Protein AF-A0A6H2HE30-F1 (afdb_monomer_lite)

pLDDT: mean 79.75, std 20.15, range [34.12, 98.31]

Structure (mmCIF, N/CA/C/O backbone):
data_AF-A0A6H2HE30-F1
#
_entry.id   AF-A0A6H2HE30-F1
#
loop_
_atom_site.group_PDB
_atom_site.id
_atom_site.type_symbol
_atom_site.label_atom_id
_atom_site.label_alt_id
_atom_site.label_comp_id
_atom_site.label_asym_id
_atom_site.label_entity_id
_atom_site.label_seq_id
_atom_site.pdbx_PDB_ins_code
_atom_site.Cartn_x
_atom_site.Cartn_y
_atom_site.Cartn_z
_atom_site.occupancy
_atom_site.B_iso_or_equiv
_atom_site.auth_seq_id
_atom_site.auth_comp_id
_atom_site.auth_asym_id
_atom_site.auth_atom_id
_atom_site.pdbx_PDB_model_num
ATOM 1 N N . MET A 1 1 ? -32.042 30.461 7.402 1.00 34.12 1 MET A N 1
ATOM 2 C CA . MET A 1 1 ? -30.583 30.229 7.507 1.00 34.12 1 MET A CA 1
ATOM 3 C C . MET A 1 1 ? -30.332 28.723 7.490 1.00 34.12 1 MET A C 1
ATOM 5 O O . MET A 1 1 ? -30.001 28.138 8.511 1.00 34.12 1 MET A O 1
ATOM 9 N N . SER A 1 2 ? -30.621 28.076 6.356 1.00 38.16 2 SER A N 1
ATOM 10 C CA . SER A 1 2 ? -30.669 26.616 6.234 1.00 38.16 2 SER A CA 1
ATOM 11 C C . SER A 1 2 ? -29.294 26.035 5.937 1.00 38.16 2 SER A C 1
ATOM 13 O O . SER A 1 2 ? -28.655 26.466 4.984 1.00 38.16 2 SER A O 1
ATOM 15 N N . ALA A 1 3 ? -28.919 25.042 6.743 1.00 37.31 3 ALA A N 1
ATOM 16 C CA . ALA A 1 3 ? -28.021 23.940 6.423 1.00 37.31 3 ALA A CA 1
ATOM 17 C C . ALA A 1 3 ? -26.799 24.305 5.564 1.00 37.31 3 ALA A C 1
ATOM 19 O O . ALA A 1 3 ? -26.837 24.277 4.336 1.00 37.31 3 ALA A O 1
ATOM 20 N N . LEU A 1 4 ? -25.672 24.531 6.244 1.00 38.91 4 LEU A N 1
ATOM 21 C CA . LEU A 1 4 ? -24.382 24.072 5.739 1.00 38.91 4 LEU A CA 1
ATOM 22 C C . LEU A 1 4 ? -24.558 22.599 5.357 1.00 38.91 4 LEU A C 1
ATOM 24 O O . LEU A 1 4 ? -24.624 21.731 6.222 1.00 38.91 4 LEU A O 1
ATOM 28 N N . GLN A 1 5 ? -24.767 22.373 4.063 1.00 46.34 5 GLN A N 1
ATOM 29 C CA . GLN A 1 5 ? -24.906 21.078 3.426 1.00 46.34 5 GLN A CA 1
ATOM 30 C C . GLN A 1 5 ? -23.758 20.189 3.915 1.00 46.34 5 GLN A C 1
ATOM 32 O O . GLN A 1 5 ? -22.597 20.457 3.600 1.00 46.34 5 GLN A O 1
ATOM 37 N N . ASP A 1 6 ? -24.072 19.175 4.719 1.00 57.31 6 ASP A N 1
ATOM 38 C CA . ASP A 1 6 ? -23.107 18.177 5.163 1.00 57.31 6 ASP A CA 1
ATOM 39 C C . ASP A 1 6 ? -22.632 17.414 3.920 1.00 57.31 6 ASP A C 1
ATOM 41 O O . ASP A 1 6 ? -23.317 16.542 3.384 1.00 57.31 6 ASP A O 1
ATOM 45 N N . GLN A 1 7 ? -21.474 17.810 3.390 1.00 53.38 7 GLN A N 1
ATOM 46 C CA . GLN A 1 7 ? -20.897 17.246 2.169 1.00 53.38 7 GLN A CA 1
ATOM 47 C C . GLN A 1 7 ? -20.576 15.748 2.321 1.00 53.38 7 GLN A C 1
ATOM 49 O O . GLN A 1 7 ? -20.400 15.062 1.314 1.00 53.38 7 GLN A O 1
ATOM 54 N N . ALA A 1 8 ? -20.554 15.223 3.553 1.00 47.09 8 ALA A N 1
ATOM 55 C CA . ALA A 1 8 ? -20.365 13.807 3.830 1.00 47.09 8 ALA A CA 1
ATOM 56 C C . ALA A 1 8 ? -21.683 13.011 3.845 1.00 47.09 8 ALA A C 1
ATOM 58 O O . ALA A 1 8 ? -21.634 11.791 3.706 1.00 47.09 8 ALA A O 1
ATOM 59 N N . ASP A 1 9 ? -22.862 13.641 3.934 1.00 53.06 9 ASP A N 1
ATOM 60 C CA . ASP A 1 9 ? -24.147 12.920 4.001 1.00 53.06 9 ASP A CA 1
ATOM 61 C C . ASP A 1 9 ? -24.447 12.104 2.739 1.00 53.06 9 ASP A C 1
ATOM 63 O O . ASP A 1 9 ? -24.978 10.995 2.823 1.00 53.06 9 ASP A O 1
ATOM 67 N N . GLY A 1 10 ? -24.084 12.617 1.560 1.00 55.03 10 GLY A N 1
ATOM 68 C CA . GLY A 1 10 ? -24.232 11.882 0.300 1.00 55.03 10 GLY A CA 1
ATOM 69 C C . GLY A 1 10 ? -23.381 10.610 0.269 1.00 55.03 10 GLY A C 1
ATOM 70 O O . GLY A 1 10 ? -23.850 9.557 -0.161 1.00 55.03 10 GLY A O 1
ATOM 71 N N . LEU A 1 11 ? -22.159 10.693 0.801 1.00 54.72 11 LEU A N 1
ATOM 72 C CA . LEU A 1 11 ? -21.215 9.582 0.857 1.00 54.72 11 LEU A CA 1
ATOM 73 C C . LEU A 1 11 ? -21.586 8.577 1.956 1.00 54.72 11 LEU A C 1
ATOM 75 O O . LEU A 1 11 ? -21.618 7.380 1.692 1.00 54.72 11 LEU A O 1
ATOM 79 N N . ARG A 1 12 ? -22.000 9.044 3.141 1.00 60.62 12 ARG A N 1
ATOM 80 C CA . ARG A 1 12 ? -22.537 8.188 4.215 1.00 60.62 12 ARG A CA 1
ATOM 81 C C . ARG A 1 12 ? -23.759 7.400 3.744 1.00 60.62 12 ARG A C 1
ATOM 83 O O . ARG A 1 12 ? -23.870 6.214 4.034 1.00 60.62 12 ARG A O 1
ATOM 90 N N . ARG A 1 13 ? -24.656 8.017 2.965 1.00 54.38 13 ARG A N 1
ATOM 91 C CA . ARG A 1 13 ? -25.817 7.330 2.364 1.00 54.38 13 ARG A CA 1
ATOM 92 C C . ARG A 1 13 ? -25.422 6.313 1.292 1.00 54.38 13 ARG A C 1
ATOM 94 O O . ARG A 1 13 ? -26.112 5.304 1.155 1.00 54.38 13 ARG A O 1
ATOM 101 N N . LEU A 1 14 ? -24.340 6.565 0.552 1.00 51.78 14 LEU A N 1
ATOM 102 C CA . LEU A 1 14 ? -23.765 5.606 -0.396 1.00 51.78 14 LEU A CA 1
ATOM 103 C C . LEU A 1 14 ? -23.171 4.390 0.342 1.00 51.78 14 LEU A C 1
ATOM 105 O O . LEU A 1 14 ? -23.399 3.254 -0.068 1.00 51.78 14 LEU A O 1
ATOM 109 N N . MET A 1 15 ? -22.483 4.632 1.463 1.00 51.75 15 MET A N 1
ATOM 110 C CA . MET A 1 15 ? -21.858 3.611 2.315 1.00 51.75 15 MET A CA 1
ATOM 111 C C . MET A 1 15 ? -22.873 2.808 3.150 1.00 51.75 15 MET A C 1
ATOM 113 O O . MET A 1 15 ? -22.631 1.650 3.466 1.00 51.75 15 MET A O 1
ATOM 117 N N . ALA A 1 16 ? -24.040 3.375 3.473 1.00 50.06 16 ALA A N 1
ATOM 118 C CA . ALA A 1 16 ? -25.034 2.757 4.360 1.00 50.06 16 ALA A CA 1
ATOM 119 C C . ALA A 1 16 ? -25.861 1.606 3.744 1.00 50.06 16 ALA A C 1
ATOM 121 O O . ALA A 1 16 ? -26.711 1.042 4.432 1.00 50.06 16 ALA A O 1
ATOM 122 N N . LYS A 1 17 ? -25.684 1.262 2.457 1.00 43.34 17 LYS A N 1
ATOM 123 C CA . LYS A 1 17 ? -26.588 0.331 1.743 1.00 43.34 17 LYS A CA 1
ATOM 124 C C . LYS A 1 17 ? -26.049 -1.080 1.473 1.00 43.34 17 LYS A C 1
ATOM 126 O O . LYS A 1 17 ? -26.828 -1.929 1.057 1.00 43.34 17 LYS A O 1
ATOM 131 N N . THR A 1 18 ? -24.779 -1.367 1.751 1.00 46.50 18 THR A N 1
ATOM 132 C CA . THR A 1 18 ? -24.157 -2.713 1.698 1.00 46.50 18 THR A CA 1
ATOM 133 C C . THR A 1 18 ? -22.873 -2.700 2.534 1.00 46.50 18 THR A C 1
ATOM 135 O O . THR A 1 18 ? -22.334 -1.610 2.704 1.00 46.50 18 THR A O 1
ATOM 138 N N . PRO A 1 19 ? -22.333 -3.842 3.006 1.00 55.59 19 PRO A N 1
ATOM 139 C CA . PRO A 1 19 ? -21.029 -3.874 3.674 1.00 55.59 19 PRO A CA 1
ATOM 140 C C . PRO A 1 19 ? -19.907 -3.585 2.659 1.00 55.59 19 PRO A C 1
ATOM 142 O O . PRO A 1 19 ? -19.280 -4.495 2.124 1.00 55.59 19 PRO A O 1
ATOM 145 N N . ASP A 1 20 ? -19.721 -2.309 2.333 1.00 74.38 20 ASP A N 1
ATOM 146 C CA . ASP A 1 20 ? -18.607 -1.794 1.541 1.00 74.38 20 ASP A CA 1
ATOM 147 C C . ASP A 1 20 ? -17.380 -1.732 2.455 1.00 74.38 20 ASP A C 1
ATOM 149 O O . ASP A 1 20 ? -17.447 -1.120 3.519 1.00 74.38 20 ASP A O 1
ATOM 153 N N . ARG A 1 21 ? -16.276 -2.381 2.072 1.00 86.88 21 ARG A N 1
ATOM 154 C CA . ARG A 1 21 ? -15.021 -2.302 2.831 1.00 86.88 21 ARG A CA 1
ATOM 155 C C . ARG A 1 21 ? -14.240 -1.077 2.383 1.00 86.88 21 ARG A C 1
ATOM 157 O O . ARG A 1 21 ? -13.762 -1.037 1.247 1.00 86.88 21 ARG A O 1
ATOM 164 N N . LEU A 1 22 ? -14.099 -0.091 3.263 1.00 88.00 22 LEU A N 1
ATOM 165 C CA . LEU A 1 22 ? -13.336 1.123 2.993 1.00 88.00 22 LEU A CA 1
ATOM 166 C C . LEU A 1 22 ? -11.853 0.900 3.318 1.00 88.00 22 LEU A C 1
ATOM 168 O O . LEU A 1 22 ? -11.479 0.656 4.465 1.00 88.00 22 LEU A O 1
ATOM 172 N N . ILE A 1 23 ? -11.011 1.017 2.293 1.00 91.88 23 ILE A N 1
ATOM 173 C CA . ILE A 1 23 ? -9.553 1.023 2.395 1.00 91.88 23 ILE A CA 1
ATOM 174 C C . ILE A 1 23 ? -9.067 2.447 2.120 1.00 91.88 23 ILE A C 1
ATOM 176 O O . ILE A 1 23 ? -9.150 2.931 0.991 1.00 91.88 23 ILE A O 1
ATOM 180 N N . ALA A 1 24 ? -8.525 3.116 3.136 1.00 91.62 24 ALA A N 1
ATOM 181 C CA . 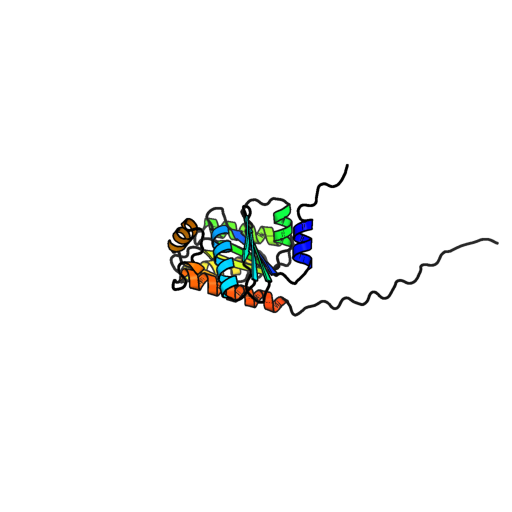ALA A 1 24 ? -7.846 4.395 2.956 1.00 91.62 24 ALA A CA 1
ATOM 182 C C . ALA A 1 24 ? -6.353 4.173 2.687 1.00 91.62 24 ALA A C 1
ATOM 184 O O . ALA A 1 24 ? -5.668 3.495 3.453 1.00 91.62 24 ALA A O 1
ATOM 185 N N . VAL A 1 25 ? -5.836 4.755 1.606 1.00 93.00 25 VAL A N 1
ATOM 186 C CA . VAL A 1 25 ? -4.424 4.661 1.219 1.00 93.00 25 VAL A CA 1
ATOM 187 C C . VAL A 1 25 ? -3.713 5.955 1.600 1.00 93.00 25 VAL A C 1
ATOM 189 O O . VAL A 1 25 ? -4.069 7.028 1.124 1.00 93.00 25 VAL A O 1
ATOM 192 N N . LEU A 1 26 ? -2.695 5.854 2.456 1.00 91.44 26 LEU A N 1
ATOM 193 C CA . LEU A 1 26 ? -1.939 6.988 2.987 1.00 91.44 26 LEU A CA 1
ATOM 194 C C . LEU A 1 26 ? -0.470 6.902 2.581 1.00 91.44 26 LEU A C 1
ATOM 196 O O . LEU A 1 26 ? 0.239 5.979 2.973 1.00 91.44 26 LEU A O 1
ATOM 200 N N . GLY A 1 27 ? 0.028 7.908 1.868 1.00 91.81 27 GLY A N 1
ATOM 201 C CA . GLY A 1 27 ? 1.461 8.032 1.590 1.00 91.81 27 GLY A CA 1
ATOM 202 C C . GLY A 1 27 ? 2.255 8.499 2.809 1.00 91.81 27 GLY A C 1
ATOM 203 O O . GLY A 1 27 ? 1.795 9.353 3.567 1.00 91.81 27 GLY A O 1
ATOM 204 N N . SER A 1 28 ? 3.484 8.004 2.968 1.00 90.25 28 SER A N 1
ATOM 205 C CA . SER A 1 28 ? 4.446 8.529 3.943 1.00 90.25 28 SER A CA 1
ATOM 206 C C . SER A 1 28 ? 4.823 9.987 3.641 1.00 90.25 28 SER A C 1
ATOM 208 O O . SER A 1 28 ? 5.014 10.783 4.558 1.00 90.25 28 SER A O 1
ATOM 210 N N . GLY A 1 29 ? 4.843 10.376 2.365 1.00 86.00 29 GLY A N 1
ATOM 211 C CA . GLY A 1 29 ? 5.082 11.737 1.886 1.00 86.00 29 GLY A CA 1
ATOM 212 C C . GLY A 1 29 ? 4.649 11.921 0.424 1.00 86.00 29 GLY A C 1
ATOM 213 O O . GLY A 1 29 ? 4.123 10.977 -0.169 1.00 86.00 29 GLY A O 1
ATOM 214 N N . PRO A 1 30 ? 4.853 13.114 -0.175 1.00 80.62 30 PRO A N 1
ATOM 215 C CA . PRO A 1 30 ? 4.292 13.446 -1.496 1.00 80.62 30 PRO A CA 1
ATOM 216 C C . PRO A 1 30 ? 4.806 12.542 -2.616 1.00 80.62 30 PRO A C 1
ATOM 218 O O . PRO A 1 30 ? 4.094 12.247 -3.570 1.00 80.62 30 PRO A O 1
ATOM 221 N N . SER A 1 31 ? 6.042 12.064 -2.478 1.00 84.88 31 SER A N 1
ATOM 222 C CA . SER A 1 31 ? 6.697 11.197 -3.454 1.00 84.88 31 SER A CA 1
ATOM 223 C C . SER A 1 31 ? 6.361 9.717 -3.296 1.00 84.88 31 SER A C 1
ATOM 225 O O . SER A 1 31 ? 6.663 8.953 -4.212 1.00 84.88 31 SER A O 1
ATOM 227 N N . ALA A 1 32 ? 5.711 9.312 -2.193 1.00 90.06 32 ALA A N 1
ATOM 228 C CA . ALA A 1 32 ? 5.520 7.902 -1.842 1.00 90.06 32 ALA A CA 1
ATOM 229 C C . ALA A 1 32 ? 4.679 7.125 -2.871 1.00 90.06 32 ALA A C 1
ATOM 231 O O . ALA A 1 32 ? 4.695 5.893 -2.906 1.00 90.06 32 ALA A O 1
ATOM 232 N N . GLY A 1 33 ? 3.959 7.851 -3.731 1.00 90.50 33 GLY A N 1
ATOM 233 C CA . GLY A 1 33 ? 3.180 7.283 -4.822 1.00 90.50 33 GLY A CA 1
ATOM 234 C C . GLY A 1 33 ? 1.836 6.724 -4.373 1.00 90.50 33 GLY A C 1
ATOM 235 O O . GLY A 1 33 ? 1.349 5.806 -5.019 1.00 90.50 33 GLY A O 1
ATOM 236 N N . ALA A 1 34 ? 1.242 7.261 -3.299 1.00 91.81 34 ALA A N 1
ATOM 237 C CA . ALA A 1 34 ? -0.049 6.808 -2.773 1.00 91.81 34 ALA A CA 1
ATOM 238 C C . ALA A 1 34 ? -1.132 6.780 -3.858 1.00 91.81 34 ALA A C 1
ATOM 240 O O . ALA A 1 34 ? -1.652 5.712 -4.133 1.00 91.81 34 ALA A O 1
ATOM 241 N N . SER A 1 35 ? -1.357 7.881 -4.580 1.00 89.44 35 SER A N 1
ATOM 242 C CA . SER A 1 35 ? -2.333 7.942 -5.680 1.00 89.44 35 SER A CA 1
ATOM 243 C C . SER A 1 35 ? -2.098 6.888 -6.766 1.00 89.44 35 SER A C 1
ATOM 245 O O . SER A 1 35 ? -3.029 6.249 -7.255 1.00 89.44 35 SER A O 1
ATOM 247 N N . SER A 1 36 ? -0.830 6.667 -7.127 1.00 92.19 36 SER A N 1
ATOM 248 C CA . SER A 1 36 ? -0.436 5.641 -8.099 1.00 92.19 36 SER A CA 1
ATOM 249 C C . SER A 1 36 ? -0.763 4.237 -7.595 1.00 92.19 36 SER A C 1
ATOM 251 O O . SER A 1 36 ? -1.363 3.432 -8.310 1.00 92.19 36 SER A O 1
ATOM 253 N N . VAL A 1 37 ? -0.409 3.966 -6.337 1.00 94.94 37 VAL A N 1
ATOM 254 C CA . VAL A 1 37 ? -0.706 2.715 -5.642 1.00 94.94 37 VAL A CA 1
ATOM 255 C C . VAL A 1 37 ? -2.211 2.501 -5.556 1.00 94.94 37 VAL A C 1
ATOM 257 O O . VAL A 1 37 ? -2.660 1.419 -5.903 1.00 94.94 37 VAL A O 1
ATOM 260 N N . THR A 1 38 ? -2.997 3.512 -5.183 1.00 93.62 38 THR A N 1
ATOM 261 C CA . THR A 1 38 ? -4.457 3.416 -5.075 1.00 93.62 38 THR A CA 1
ATOM 262 C C . THR A 1 38 ? -5.086 3.014 -6.406 1.00 93.62 38 THR A C 1
ATOM 264 O O . THR A 1 38 ? -5.912 2.108 -6.438 1.00 93.62 38 THR A O 1
ATOM 267 N N . ARG A 1 39 ? -4.656 3.617 -7.523 1.00 92.56 39 ARG A N 1
ATOM 268 C CA . ARG A 1 39 ? -5.155 3.251 -8.860 1.00 92.56 39 ARG A CA 1
ATOM 269 C C . ARG A 1 39 ? -4.783 1.825 -9.258 1.00 92.56 39 ARG A C 1
ATOM 271 O O . ARG A 1 39 ? -5.644 1.071 -9.691 1.00 92.56 39 ARG A O 1
ATOM 278 N N . ASN A 1 40 ? -3.518 1.438 -9.096 1.00 95.50 40 ASN A N 1
ATOM 279 C CA . ASN A 1 40 ? -3.082 0.080 -9.436 1.00 95.50 40 ASN A CA 1
ATOM 280 C C . ASN A 1 40 ? -3.731 -0.974 -8.531 1.00 95.50 40 ASN A C 1
ATOM 282 O O . ASN A 1 40 ? -4.093 -2.048 -8.998 1.00 95.50 40 ASN A O 1
ATOM 286 N N . LEU A 1 41 ? -3.922 -0.655 -7.252 1.00 95.38 41 LEU A N 1
ATOM 287 C CA . LEU A 1 41 ? -4.613 -1.518 -6.307 1.00 95.38 41 LEU A CA 1
ATOM 288 C C . LEU A 1 41 ? -6.098 -1.661 -6.659 1.00 95.38 41 LEU A C 1
ATOM 290 O O . LEU A 1 41 ? -6.633 -2.755 -6.521 1.00 95.38 41 LEU A O 1
ATOM 294 N N . ALA A 1 42 ? -6.747 -0.601 -7.154 1.00 92.81 42 ALA A N 1
ATOM 295 C CA . ALA A 1 42 ? -8.120 -0.675 -7.650 1.00 92.81 42 ALA A CA 1
ATOM 296 C C . ALA A 1 42 ? -8.240 -1.659 -8.818 1.00 92.81 42 ALA A C 1
ATOM 298 O O . ALA A 1 42 ? -9.028 -2.602 -8.742 1.00 92.81 42 ALA A O 1
ATOM 299 N N . ALA A 1 43 ? -7.373 -1.517 -9.824 1.00 93.31 43 ALA A N 1
ATOM 300 C CA . ALA A 1 43 ? -7.321 -2.440 -10.953 1.00 93.31 43 ALA A CA 1
ATOM 301 C C . ALA A 1 43 ? -7.016 -3.884 -10.511 1.00 93.31 43 ALA A C 1
ATOM 303 O O . ALA A 1 43 ? -7.634 -4.829 -10.998 1.00 93.31 43 ALA A O 1
ATOM 304 N N . ALA A 1 44 ? -6.110 -4.075 -9.547 1.00 95.25 44 ALA A N 1
ATOM 305 C CA . ALA A 1 44 ? -5.793 -5.396 -9.007 1.00 95.25 44 ALA A CA 1
ATOM 306 C C . ALA A 1 44 ? -6.974 -6.029 -8.251 1.00 95.25 44 ALA A C 1
ATOM 308 O O . ALA A 1 44 ? -7.278 -7.199 -8.466 1.00 95.25 44 ALA A O 1
ATOM 309 N N . LEU A 1 45 ? -7.682 -5.266 -7.412 1.00 93.00 45 LEU A N 1
ATOM 310 C CA . LEU A 1 45 ? -8.900 -5.730 -6.737 1.00 93.00 45 LEU A CA 1
ATOM 311 C C . LEU A 1 45 ? -9.998 -6.095 -7.748 1.00 93.00 45 LEU A C 1
ATOM 313 O O . LEU A 1 45 ? -10.661 -7.120 -7.583 1.00 93.00 45 LEU A O 1
ATOM 317 N N . SER A 1 46 ? -10.142 -5.303 -8.813 1.00 91.69 46 SER A N 1
ATOM 318 C CA . SER A 1 46 ? -11.052 -5.579 -9.929 1.00 91.69 46 SER A CA 1
ATOM 319 C C . SER A 1 46 ? -10.706 -6.903 -10.626 1.00 91.69 46 SER A C 1
ATOM 321 O O . SER A 1 46 ? -11.573 -7.762 -10.795 1.00 91.69 46 SER A O 1
ATOM 323 N N . GLN A 1 47 ? -9.419 -7.153 -10.907 1.00 90.19 47 GLN A N 1
ATOM 324 C CA . GLN A 1 47 ? -8.945 -8.441 -11.437 1.00 90.19 47 GLN A CA 1
ATOM 325 C C . GLN A 1 47 ? -9.134 -9.610 -10.454 1.00 90.19 47 GLN A C 1
ATOM 327 O O . GLN A 1 47 ? -9.372 -10.737 -10.883 1.00 90.19 47 GLN A O 1
ATOM 332 N N . CYS A 1 48 ? -9.116 -9.358 -9.142 1.00 89.00 48 CYS A N 1
ATOM 333 C CA . CYS A 1 48 ? -9.513 -10.331 -8.116 1.00 89.00 48 CYS A CA 1
ATOM 334 C C . CYS A 1 48 ? -11.043 -10.529 -8.009 1.00 89.00 48 CYS A C 1
ATOM 336 O O . CYS A 1 48 ? -11.522 -11.106 -7.027 1.00 89.00 48 CYS A O 1
ATOM 338 N N . GLY A 1 49 ? -11.830 -10.038 -8.973 1.00 88.31 49 GLY A N 1
ATOM 339 C CA . GLY A 1 49 ? -13.281 -10.212 -9.019 1.00 88.31 49 GLY A CA 1
ATOM 340 C C . GLY A 1 49 ? -14.033 -9.389 -7.972 1.00 88.31 49 GLY A C 1
ATOM 341 O O . GLY A 1 49 ? -15.105 -9.804 -7.528 1.00 88.31 49 GLY A O 1
ATOM 342 N N . GLN A 1 50 ? -13.481 -8.252 -7.542 1.00 87.88 50 GLN A N 1
ATOM 343 C CA . GLN A 1 50 ? -14.128 -7.338 -6.598 1.00 87.88 50 GLN A CA 1
ATOM 344 C C . GLN A 1 50 ? -14.669 -6.098 -7.315 1.00 87.88 50 GLN A C 1
ATOM 346 O O . GLN A 1 50 ? -13.999 -5.536 -8.172 1.00 87.88 50 GLN A O 1
ATOM 351 N N . ARG A 1 51 ? -15.852 -5.622 -6.914 1.00 87.19 51 ARG A N 1
ATOM 352 C CA . ARG A 1 51 ? -16.384 -4.311 -7.313 1.00 87.19 51 ARG A CA 1
ATOM 353 C C . ARG A 1 51 ? -15.630 -3.235 -6.561 1.00 87.19 51 ARG A C 1
ATOM 355 O O . ARG A 1 51 ? -15.604 -3.262 -5.329 1.00 87.19 51 ARG A O 1
ATOM 362 N N . VAL A 1 52 ? -15.079 -2.273 -7.290 1.00 86.88 52 VAL A N 1
ATOM 363 C CA . VAL A 1 52 ? -14.224 -1.244 -6.705 1.00 86.88 52 VAL A CA 1
ATOM 364 C C . VAL A 1 52 ? -14.774 0.143 -7.001 1.00 86.88 52 VAL A C 1
ATOM 366 O O . VAL A 1 52 ? -15.012 0.522 -8.147 1.00 86.88 52 VAL A O 1
ATOM 369 N N . LEU A 1 53 ? -14.954 0.934 -5.950 1.00 85.88 53 LEU A N 1
ATOM 370 C CA . LEU A 1 53 ? -15.178 2.370 -6.047 1.00 85.88 53 LEU A CA 1
ATOM 371 C C . LEU A 1 53 ? -13.882 3.093 -5.682 1.00 85.88 53 LEU A C 1
ATOM 373 O O . LEU A 1 53 ? -13.403 2.963 -4.559 1.00 85.88 53 LEU A O 1
ATOM 377 N N . LEU A 1 54 ? -13.330 3.873 -6.608 1.00 84.12 54 LEU A N 1
ATOM 378 C CA . LEU A 1 54 ? -12.171 4.718 -6.356 1.00 84.12 54 LEU A CA 1
ATOM 379 C C . LEU A 1 54 ? -12.625 6.152 -6.053 1.00 84.12 54 LEU A C 1
ATOM 381 O O . LEU A 1 54 ? -13.238 6.825 -6.888 1.00 84.12 54 LEU A O 1
ATOM 385 N N . LEU A 1 55 ? -12.288 6.618 -4.854 1.00 80.69 55 LEU A N 1
ATOM 386 C CA . LEU A 1 55 ? -12.450 7.991 -4.397 1.00 80.69 55 LEU A CA 1
ATOM 387 C C . LEU A 1 55 ? -11.081 8.680 -4.456 1.00 80.69 55 LEU A C 1
ATOM 389 O O . LEU A 1 55 ? -10.257 8.514 -3.559 1.00 80.69 55 LEU A O 1
ATOM 393 N N . ASP A 1 56 ? -10.836 9.430 -5.526 1.00 72.94 56 ASP A N 1
ATOM 394 C CA . ASP A 1 56 ? -9.649 10.275 -5.689 1.00 72.94 56 ASP A CA 1
ATOM 395 C C . ASP A 1 56 ? -10.027 11.742 -5.394 1.00 72.94 56 ASP A C 1
ATOM 397 O O . ASP A 1 56 ? -11.153 12.178 -5.644 1.00 72.94 56 ASP A O 1
ATOM 401 N N . GLN A 1 57 ? -9.078 12.524 -4.877 1.00 58.22 57 GLN A N 1
ATOM 402 C CA . GLN A 1 57 ? -9.196 13.966 -4.636 1.00 58.22 57 GLN A CA 1
ATOM 403 C C . GLN A 1 57 ? -9.563 14.782 -5.893 1.00 58.22 57 GLN A C 1
ATOM 405 O O . GLN A 1 57 ? -10.068 15.900 -5.763 1.00 58.22 57 GLN A O 1
ATOM 410 N N . HIS A 1 58 ? -9.341 14.239 -7.097 1.00 49.78 58 HIS A N 1
ATOM 411 C CA . HIS A 1 58 ? -9.662 14.905 -8.367 1.00 49.78 58 HIS A CA 1
ATOM 412 C C . HIS A 1 58 ? -10.719 14.198 -9.227 1.00 49.78 58 HIS A C 1
ATOM 414 O O . HIS A 1 58 ? -11.186 14.790 -10.202 1.00 49.78 58 HIS A O 1
ATOM 420 N N . ALA A 1 59 ? -11.112 12.962 -8.905 1.00 52.62 59 ALA A N 1
ATOM 421 C CA . ALA A 1 59 ? -12.055 12.203 -9.721 1.00 52.62 59 ALA A CA 1
ATOM 422 C C . ALA A 1 59 ? -12.776 11.107 -8.924 1.00 52.62 59 ALA A C 1
ATOM 424 O O . ALA A 1 59 ? -12.165 10.324 -8.204 1.00 52.62 59 ALA A O 1
ATOM 425 N N . TYR A 1 60 ? -14.085 10.984 -9.138 1.00 53.72 60 TYR A N 1
ATOM 426 C CA . TYR A 1 60 ? -14.830 9.790 -8.749 1.00 53.72 60 TYR A CA 1
ATOM 427 C C . TYR A 1 60 ? -14.781 8.804 -9.915 1.00 53.72 60 TYR A C 1
ATOM 429 O O . TYR A 1 60 ? -15.325 9.089 -10.984 1.00 53.72 60 TYR A O 1
ATOM 437 N N . ARG A 1 61 ? -14.115 7.659 -9.734 1.00 62.66 61 ARG A N 1
ATOM 438 C CA . ARG A 1 61 ? -14.064 6.591 -10.744 1.00 62.66 61 ARG A CA 1
ATOM 439 C C . ARG A 1 61 ? -14.704 5.330 -10.182 1.00 62.66 61 ARG A C 1
ATOM 441 O O . ARG A 1 61 ? -14.347 4.863 -9.106 1.00 62.66 61 ARG A O 1
ATOM 448 N N . PHE A 1 62 ? -15.666 4.789 -10.919 1.00 55.97 62 PHE A N 1
ATOM 449 C CA . PHE A 1 62 ? -16.357 3.559 -10.557 1.00 55.97 62 PHE A CA 1
ATOM 450 C C . PHE A 1 62 ? -15.917 2.430 -11.485 1.00 55.97 62 PHE A C 1
ATOM 452 O O . PHE A 1 62 ? -16.041 2.559 -12.703 1.00 55.97 62 PHE A O 1
ATOM 459 N N . GLU A 1 63 ? -15.433 1.331 -10.909 1.00 59.00 63 GLU A N 1
ATOM 460 C CA . GLU A 1 63 ? -15.103 0.105 -11.630 1.00 59.00 63 GLU A CA 1
ATOM 461 C C . GLU A 1 63 ? -16.118 -0.982 -11.258 1.00 59.00 63 GLU A C 1
ATOM 463 O O . GLU A 1 63 ? -16.163 -1.518 -10.147 1.00 59.00 63 GLU A O 1
ATOM 468 N N . ALA A 1 64 ? -17.007 -1.261 -12.209 1.00 53.12 64 ALA A N 1
ATOM 469 C CA . ALA A 1 64 ? -18.177 -2.100 -12.011 1.00 53.12 64 ALA A CA 1
ATOM 470 C C . ALA A 1 64 ? -17.925 -3.529 -12.507 1.00 53.12 64 ALA A C 1
ATOM 472 O O . ALA A 1 64 ? -18.242 -3.839 -13.652 1.00 53.12 64 ALA A O 1
ATOM 473 N N . SER A 1 65 ? -17.374 -4.412 -11.672 1.00 51.88 65 SER A N 1
ATOM 474 C CA . SER A 1 65 ? -17.342 -5.872 -11.908 1.00 51.88 65 SER A CA 1
ATOM 475 C C . SER A 1 65 ? -17.005 -6.610 -10.612 1.00 51.88 65 SER A C 1
ATOM 477 O O . SER A 1 65 ? -16.208 -6.096 -9.852 1.00 51.88 65 SER A O 1
ATOM 479 N N . GLY A 1 66 ? -17.611 -7.769 -10.321 1.00 58.38 66 GLY A N 1
ATOM 480 C CA . GLY A 1 66 ? -17.242 -8.600 -9.158 1.00 58.38 66 GLY A CA 1
ATOM 481 C C . GLY A 1 66 ? -18.327 -8.848 -8.100 1.00 58.38 66 GLY A C 1
ATOM 482 O O . GLY A 1 66 ? -19.478 -8.439 -8.275 1.00 58.38 66 GLY A O 1
ATOM 483 N N . GLU A 1 67 ? -17.960 -9.517 -7.002 1.00 58.59 67 GLU A N 1
ATOM 484 C CA . GLU A 1 67 ? -18.873 -9.936 -5.917 1.00 58.59 67 GLU A CA 1
ATOM 485 C C . GLU A 1 67 ? -18.719 -9.118 -4.624 1.00 58.59 67 GLU A C 1
ATOM 487 O O . GLU A 1 67 ? -19.723 -8.680 -4.058 1.00 58.59 67 GLU A O 1
ATOM 492 N N . GLY A 1 68 ? -17.490 -8.861 -4.162 1.00 63.44 68 GLY A N 1
ATOM 493 C CA . GLY A 1 68 ? -17.246 -8.019 -2.985 1.00 63.44 68 GLY A CA 1
ATOM 494 C C . GLY A 1 68 ? -17.203 -6.538 -3.342 1.00 63.44 68 GLY A C 1
ATOM 495 O O . GLY A 1 68 ? -16.793 -6.185 -4.441 1.00 63.44 68 GLY A O 1
ATOM 496 N N . ARG A 1 69 ? -17.645 -5.660 -2.436 1.00 79.19 69 ARG A N 1
ATOM 497 C CA . ARG A 1 69 ? -17.599 -4.205 -2.634 1.00 79.19 69 ARG A CA 1
ATOM 498 C C . ARG A 1 69 ? -16.475 -3.599 -1.794 1.00 79.19 69 ARG A C 1
ATOM 500 O O . ARG A 1 69 ? -16.510 -3.678 -0.566 1.00 79.19 69 ARG A O 1
ATOM 507 N N . PHE A 1 70 ? -15.475 -3.046 -2.471 1.00 87.69 70 PHE A N 1
ATOM 508 C CA . PHE A 1 70 ? -14.387 -2.292 -1.865 1.00 87.69 70 PHE A CA 1
ATOM 509 C C . PHE A 1 70 ? -14.469 -0.839 -2.306 1.00 87.69 70 PHE A C 1
ATOM 511 O O . PHE A 1 70 ? -14.667 -0.534 -3.482 1.00 87.69 70 PHE A O 1
ATOM 518 N N . THR A 1 71 ? -14.245 0.064 -1.364 1.00 87.75 71 THR A N 1
ATOM 519 C CA . THR A 1 71 ? -14.046 1.478 -1.650 1.00 87.75 71 THR A CA 1
ATOM 520 C C . THR A 1 71 ? -12.603 1.825 -1.327 1.00 87.75 71 THR A C 1
ATOM 522 O O . THR A 1 71 ? -12.158 1.643 -0.197 1.00 87.75 71 THR A O 1
ATOM 525 N N . LEU A 1 72 ? -11.860 2.306 -2.317 1.00 88.56 72 LEU A N 1
ATOM 526 C CA . LEU A 1 72 ? -10.507 2.815 -2.150 1.00 88.56 72 LEU A CA 1
ATOM 527 C C . LEU A 1 72 ? -10.556 4.331 -2.055 1.00 88.56 72 LEU A C 1
ATOM 529 O O . LEU A 1 72 ? -11.039 4.996 -2.968 1.00 88.56 72 LEU A O 1
ATOM 533 N N . LEU A 1 73 ? -10.028 4.871 -0.965 1.00 87.69 73 LEU A N 1
ATOM 534 C CA . LEU A 1 73 ? -9.852 6.302 -0.781 1.00 87.69 73 LEU A CA 1
ATOM 535 C C . LEU A 1 73 ? -8.377 6.648 -0.960 1.00 87.69 73 LEU A C 1
ATOM 537 O O . LEU A 1 73 ? -7.541 6.212 -0.165 1.00 87.69 73 LEU A O 1
ATOM 541 N N . ASP A 1 74 ? -8.066 7.458 -1.971 1.00 86.94 74 ASP A N 1
ATOM 542 C CA . ASP A 1 74 ? -6.774 8.136 -2.039 1.00 86.94 74 ASP A CA 1
ATOM 543 C C . ASP A 1 74 ? -6.767 9.265 -1.008 1.00 86.94 74 ASP A C 1
ATOM 545 O O . ASP A 1 74 ? -7.211 10.389 -1.257 1.00 86.94 74 ASP A O 1
ATOM 549 N N . ALA A 1 75 ? -6.295 8.938 0.191 1.00 76.38 75 ALA A N 1
ATOM 550 C CA . ALA A 1 75 ? -6.133 9.891 1.270 1.00 76.38 75 ALA A CA 1
ATOM 551 C C . ALA A 1 75 ? -4.806 10.637 1.075 1.00 76.38 75 ALA A C 1
ATOM 553 O O . ALA A 1 75 ? -3.857 10.500 1.855 1.00 76.38 75 ALA A O 1
ATOM 554 N N . GLY A 1 76 ? -4.747 11.421 -0.008 1.00 66.62 76 GLY A N 1
ATOM 555 C CA . GLY A 1 76 ? -3.681 12.379 -0.274 1.00 66.62 76 GLY A CA 1
ATOM 556 C C . GLY A 1 76 ? -3.341 13.217 0.967 1.00 66.62 76 GLY A C 1
ATOM 557 O O . GLY A 1 76 ? -4.062 13.257 1.962 1.00 66.62 76 GLY A O 1
ATOM 558 N N . LEU A 1 77 ? -2.195 13.894 0.948 1.00 54.56 77 LEU A N 1
ATOM 559 C CA . LEU A 1 77 ? -1.597 14.500 2.151 1.00 54.56 77 LEU A CA 1
ATOM 560 C C . LEU A 1 77 ? -2.381 15.679 2.748 1.00 54.56 77 LEU A C 1
ATOM 562 O O . LEU A 1 77 ? -1.984 16.217 3.785 1.00 54.56 77 LEU A O 1
ATOM 566 N N . ASP A 1 78 ? -3.509 16.028 2.152 1.00 52.34 78 ASP A N 1
ATOM 567 C CA . ASP A 1 78 ? -4.268 17.220 2.458 1.00 52.34 78 ASP A CA 1
ATOM 568 C C . ASP A 1 78 ? -5.451 16.826 3.335 1.00 52.34 78 ASP A C 1
ATOM 570 O O . ASP A 1 78 ? -6.580 16.647 2.884 1.00 52.34 78 ASP A O 1
ATOM 574 N N . ASN A 1 79 ? -5.149 16.697 4.628 1.00 54.28 79 ASN A N 1
ATOM 575 C CA . ASN A 1 79 ? -6.071 16.374 5.712 1.00 54.28 79 ASN A CA 1
ATOM 576 C C . ASN A 1 79 ? -7.133 17.477 5.916 1.00 54.28 79 ASN A C 1
ATOM 578 O O . ASN A 1 79 ? -7.155 18.157 6.945 1.00 54.28 79 ASN A O 1
ATOM 582 N N . ARG A 1 80 ? -8.009 17.682 4.927 1.00 60.88 80 ARG A N 1
ATOM 583 C CA . ARG A 1 80 ? -9.272 18.406 5.102 1.00 60.88 80 ARG A CA 1
ATOM 584 C C . ARG A 1 80 ? -10.114 17.627 6.112 1.00 60.88 80 ARG A C 1
ATOM 586 O O . ARG A 1 80 ? -10.118 16.400 6.080 1.00 60.88 80 ARG A O 1
ATOM 593 N N . GLN A 1 81 ? -10.863 18.326 6.965 1.00 58.28 81 GLN A N 1
ATOM 594 C CA . GLN A 1 81 ? -11.640 17.716 8.055 1.00 58.28 81 GLN A CA 1
ATOM 595 C C . GLN A 1 81 ? -12.507 16.526 7.589 1.00 58.28 81 GLN A C 1
ATOM 597 O O . GLN A 1 81 ? -12.531 15.491 8.242 1.00 58.28 81 GLN A O 1
ATOM 602 N N . ALA A 1 82 ? -13.116 16.624 6.403 1.00 57.56 82 ALA A N 1
ATOM 603 C CA . ALA A 1 82 ? -13.928 15.554 5.821 1.00 57.56 82 ALA A CA 1
ATOM 604 C C . ALA A 1 82 ? -13.140 14.273 5.459 1.00 57.56 82 ALA A C 1
ATOM 606 O O . ALA A 1 82 ? -13.696 13.181 5.527 1.00 57.56 82 ALA A O 1
ATOM 607 N N . GLN A 1 83 ? -11.856 14.374 5.084 1.00 67.12 83 GLN A N 1
ATOM 608 C CA . GLN A 1 83 ? -11.016 13.195 4.828 1.00 67.12 83 GLN A CA 1
ATOM 609 C C . GLN A 1 83 ? -10.573 12.523 6.130 1.00 67.12 83 GLN A C 1
ATOM 611 O O . GLN A 1 83 ? -10.468 11.302 6.165 1.00 67.12 83 GLN A O 1
ATOM 616 N N . ALA A 1 84 ? -10.361 13.289 7.204 1.00 73.88 84 ALA A N 1
ATOM 617 C CA . ALA A 1 84 ? -10.001 12.735 8.509 1.00 73.88 84 ALA A CA 1
ATOM 618 C C . ALA A 1 84 ? -11.090 11.788 9.039 1.00 73.88 84 ALA A C 1
ATOM 620 O O . ALA A 1 84 ? -10.781 10.677 9.466 1.00 73.88 84 ALA A O 1
ATOM 621 N N . ASP A 1 85 ? -12.356 12.199 8.935 1.00 74.19 85 ASP A N 1
ATOM 622 C CA . ASP A 1 85 ? -13.504 11.393 9.363 1.00 74.19 85 ASP A CA 1
ATOM 623 C C . ASP A 1 85 ? -13.655 10.117 8.515 1.00 74.19 85 ASP A C 1
ATOM 625 O O . ASP A 1 85 ? -14.012 9.051 9.022 1.00 74.19 85 ASP A O 1
ATOM 629 N N . LEU A 1 86 ? -13.341 10.197 7.218 1.00 73.94 86 LEU A N 1
ATOM 630 C CA . LEU A 1 86 ? -13.341 9.039 6.320 1.00 73.94 86 LEU A CA 1
ATOM 631 C C . LEU A 1 86 ? -12.202 8.067 6.627 1.00 73.94 86 LEU A C 1
ATOM 633 O O . LEU A 1 86 ? -12.424 6.864 6.683 1.00 73.94 86 LEU A O 1
ATOM 637 N N . ILE A 1 87 ? -10.995 8.576 6.870 1.00 80.56 87 ILE A N 1
ATOM 638 C CA . ILE A 1 87 ? -9.857 7.743 7.270 1.00 80.56 87 ILE A CA 1
ATOM 639 C C . ILE A 1 87 ? -10.151 7.058 8.608 1.00 80.56 87 ILE A C 1
ATOM 641 O O . ILE A 1 87 ? -9.833 5.887 8.751 1.00 80.56 87 ILE A O 1
ATOM 645 N N . ALA A 1 88 ? -10.773 7.758 9.563 1.00 80.44 88 ALA A N 1
ATOM 646 C CA . ALA A 1 88 ? -11.129 7.214 10.877 1.00 80.44 88 ALA A CA 1
ATOM 647 C C . ALA A 1 88 ? -12.284 6.196 10.843 1.00 80.44 88 ALA A C 1
ATOM 649 O O . ALA A 1 88 ? -12.442 5.416 11.780 1.00 80.44 88 ALA A O 1
ATOM 650 N N . SER A 1 89 ? -13.106 6.220 9.790 1.00 79.44 89 SER A N 1
ATOM 651 C CA . SER A 1 89 ? -14.186 5.249 9.563 1.00 79.44 89 SER A CA 1
ATOM 652 C C . SER A 1 89 ? -13.796 4.130 8.596 1.00 79.44 89 SER A C 1
ATOM 654 O O . SER A 1 89 ? -14.620 3.261 8.312 1.00 79.44 89 SER A O 1
ATOM 656 N N . ALA A 1 90 ? -12.556 4.127 8.097 1.00 86.81 90 ALA A N 1
ATOM 657 C CA . ALA A 1 90 ? -12.066 3.078 7.220 1.00 86.81 90 ALA A CA 1
ATOM 658 C C . ALA A 1 90 ? -11.959 1.745 7.972 1.00 86.81 90 ALA A C 1
ATOM 660 O O . ALA A 1 90 ? -11.451 1.688 9.088 1.00 86.81 90 ALA A O 1
ATOM 661 N N . ASP A 1 91 ? -12.365 0.641 7.343 1.00 89.25 91 ASP A N 1
ATOM 662 C CA . ASP A 1 91 ? -12.101 -0.702 7.876 1.00 89.25 91 ASP A CA 1
ATOM 663 C C . ASP A 1 91 ? -10.592 -0.988 7.933 1.00 89.25 91 ASP A C 1
ATOM 665 O O . ASP A 1 91 ? -10.105 -1.771 8.758 1.00 89.25 91 ASP A O 1
ATOM 669 N N . CYS A 1 92 ? -9.858 -0.376 7.002 1.00 91.56 92 CYS A N 1
ATOM 670 C CA . CYS A 1 92 ? -8.449 -0.604 6.770 1.00 91.56 92 CYS A CA 1
ATOM 671 C C . CYS A 1 92 ? -7.741 0.678 6.345 1.00 91.56 92 CYS A C 1
ATOM 673 O O . CYS A 1 92 ? -8.204 1.398 5.462 1.00 91.56 92 CYS A O 1
ATOM 675 N N . VAL A 1 93 ? -6.547 0.892 6.885 1.00 93.00 93 VAL A N 1
ATOM 676 C CA . VAL A 1 93 ? -5.624 1.919 6.417 1.00 93.00 93 VAL A CA 1
ATOM 677 C C . VAL A 1 93 ? -4.347 1.263 5.904 1.00 93.00 93 VAL A C 1
ATOM 679 O O . VAL A 1 93 ? -3.663 0.549 6.637 1.00 93.00 93 VAL A O 1
ATOM 682 N N . LEU A 1 94 ? -4.023 1.518 4.638 1.00 96.00 94 LEU A N 1
ATOM 683 C CA . LEU A 1 94 ? -2.798 1.073 3.982 1.00 96.00 94 LEU A CA 1
ATOM 684 C C . LEU A 1 94 ? -1.796 2.228 3.924 1.00 96.00 94 LEU A C 1
ATOM 686 O O . LEU A 1 94 ? -1.994 3.201 3.197 1.00 96.00 94 LEU A O 1
ATOM 690 N N . VAL A 1 95 ? -0.701 2.115 4.670 1.00 95.50 95 VAL A N 1
ATOM 691 C CA . VAL A 1 95 ? 0.384 3.099 4.690 1.00 95.50 95 VAL A CA 1
ATOM 692 C C . VAL A 1 95 ? 1.452 2.718 3.662 1.00 95.50 95 VAL A C 1
ATOM 694 O O . VAL A 1 95 ? 2.085 1.665 3.751 1.00 95.50 95 VAL A O 1
ATOM 697 N N . VAL A 1 96 ? 1.666 3.598 2.686 1.00 96.94 96 VAL A N 1
ATOM 698 C CA . VAL A 1 96 ? 2.613 3.435 1.579 1.00 96.94 96 VAL A CA 1
ATOM 699 C C . VAL A 1 96 ? 3.910 4.168 1.898 1.00 96.94 96 VAL A C 1
ATOM 701 O O . VAL A 1 96 ? 3.900 5.377 2.130 1.00 96.94 96 VAL A O 1
ATOM 704 N N . LEU A 1 97 ? 5.036 3.461 1.861 1.00 96.81 97 LEU A N 1
ATOM 705 C CA . LEU A 1 97 ? 6.364 4.030 2.085 1.00 96.81 97 LEU A CA 1
ATOM 706 C C . LEU A 1 97 ? 7.341 3.638 0.971 1.00 96.81 97 LEU A C 1
ATOM 708 O O . LEU A 1 97 ? 7.251 2.563 0.407 1.00 96.81 97 LEU A O 1
ATOM 712 N N . GLU A 1 98 ? 8.308 4.494 0.670 1.00 96.56 98 GLU A N 1
ATOM 713 C CA . GLU A 1 98 ? 9.486 4.179 -0.149 1.00 96.56 98 GLU A CA 1
ATOM 714 C C . GLU A 1 98 ? 10.649 3.643 0.716 1.00 96.56 98 GLU A C 1
ATOM 716 O O . GLU A 1 98 ? 10.707 3.963 1.912 1.00 96.56 98 GLU A O 1
ATOM 721 N N . PRO A 1 99 ? 11.602 2.873 0.142 1.00 96.06 99 PRO A N 1
ATOM 722 C CA . PRO A 1 99 ? 12.733 2.274 0.856 1.00 96.06 99 PRO A CA 1
ATOM 723 C C . PRO A 1 99 ? 13.848 3.295 1.139 1.00 96.06 99 PRO A C 1
ATOM 725 O O . PRO A 1 99 ? 15.002 3.108 0.762 1.00 96.06 99 PRO A O 1
ATOM 728 N N . ASN A 1 100 ? 13.504 4.407 1.786 1.00 95.25 100 ASN A N 1
ATOM 729 C CA . ASN A 1 100 ? 14.457 5.425 2.213 1.00 95.25 100 ASN A CA 1
ATOM 730 C C . ASN A 1 100 ? 14.164 5.893 3.654 1.00 95.25 100 ASN A C 1
ATOM 732 O O . ASN A 1 100 ? 13.012 5.834 4.095 1.00 95.25 100 ASN A O 1
ATOM 736 N N . PRO A 1 101 ? 15.178 6.378 4.399 1.00 95.12 101 PRO A N 1
ATOM 737 C CA . PRO A 1 101 ? 15.022 6.708 5.818 1.00 95.12 101 PRO A CA 1
ATOM 738 C C . PRO A 1 101 ? 13.944 7.758 6.114 1.00 95.12 101 PRO A C 1
ATOM 740 O O . PRO A 1 101 ? 13.195 7.613 7.078 1.00 95.12 101 PRO A O 1
ATOM 743 N N . ALA A 1 102 ? 13.830 8.800 5.284 1.00 95.44 102 ALA A N 1
ATOM 744 C CA . ALA A 1 102 ? 12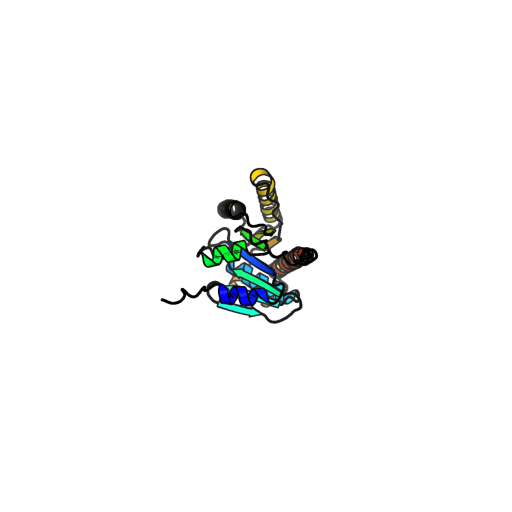.849 9.866 5.488 1.00 95.44 102 ALA A CA 1
ATOM 745 C C . ALA A 1 102 ? 11.409 9.338 5.379 1.00 95.44 102 ALA A C 1
ATOM 747 O O . ALA A 1 102 ? 10.563 9.629 6.223 1.00 95.44 102 ALA A O 1
ATOM 748 N N . SER A 1 103 ? 11.148 8.504 4.373 1.00 96.19 103 SER A N 1
ATOM 749 C CA . SER A 1 103 ? 9.855 7.862 4.162 1.00 96.19 103 SER A CA 1
ATOM 750 C C . SER A 1 103 ? 9.476 6.922 5.311 1.00 96.19 103 SER A C 1
ATOM 752 O O . SER A 1 103 ? 8.333 6.945 5.764 1.00 96.19 103 SER A O 1
ATOM 754 N N . ILE A 1 104 ? 10.428 6.142 5.832 1.00 96.62 104 ILE A N 1
ATOM 755 C CA . ILE A 1 104 ? 10.192 5.243 6.974 1.00 96.62 104 ILE A CA 1
ATOM 756 C C . ILE A 1 104 ? 9.802 6.048 8.221 1.00 96.62 104 ILE A C 1
ATOM 758 O O . ILE A 1 104 ? 8.788 5.754 8.856 1.00 96.62 104 ILE A O 1
ATOM 762 N N . THR A 1 105 ? 10.555 7.106 8.535 1.00 95.75 105 THR A N 1
ATOM 763 C CA . THR A 1 105 ? 10.266 7.993 9.673 1.00 95.75 105 THR A CA 1
ATOM 764 C C . THR A 1 105 ? 8.887 8.640 9.547 1.00 95.75 105 THR A C 1
ATOM 766 O O . THR A 1 105 ? 8.114 8.657 10.507 1.00 95.75 105 THR A O 1
ATOM 769 N N . ASN A 1 106 ? 8.537 9.128 8.355 1.00 94.81 106 ASN A N 1
ATOM 770 C CA . ASN A 1 106 ? 7.237 9.752 8.128 1.00 94.81 106 ASN A CA 1
ATOM 771 C C . ASN A 1 106 ? 6.081 8.745 8.216 1.00 94.81 106 ASN A C 1
ATOM 773 O O . ASN A 1 106 ? 5.025 9.077 8.757 1.00 94.81 106 ASN A O 1
ATOM 777 N N . ALA A 1 107 ? 6.270 7.517 7.724 1.00 94.62 107 ALA A N 1
ATOM 778 C CA . ALA A 1 107 ? 5.284 6.446 7.860 1.00 94.62 107 ALA A CA 1
ATOM 779 C C . ALA A 1 107 ? 5.011 6.137 9.338 1.00 94.62 107 ALA A C 1
ATOM 781 O O . ALA A 1 107 ? 3.855 6.127 9.757 1.00 94.62 107 ALA A O 1
ATOM 782 N N . TYR A 1 108 ? 6.063 5.991 10.149 1.00 95.19 108 TYR A N 1
ATOM 783 C CA . TYR A 1 108 ? 5.926 5.781 11.591 1.00 95.19 108 TYR A CA 1
ATOM 784 C C . TYR A 1 108 ? 5.193 6.940 12.282 1.00 95.19 108 TYR A C 1
ATOM 786 O O . TYR A 1 108 ? 4.267 6.716 13.062 1.00 95.19 108 TYR A O 1
ATOM 794 N N . ALA A 1 109 ? 5.540 8.189 11.957 1.00 92.56 109 ALA A N 1
ATOM 795 C CA . ALA A 1 109 ? 4.862 9.361 12.510 1.00 92.56 109 ALA A CA 1
ATOM 796 C C . ALA A 1 109 ? 3.360 9.386 12.168 1.00 92.56 109 ALA A C 1
ATOM 798 O O . ALA A 1 109 ? 2.536 9.762 13.005 1.00 92.56 109 ALA A O 1
ATOM 799 N N . ARG A 1 110 ? 2.989 8.949 10.957 1.00 89.69 110 ARG A N 1
ATOM 800 C CA . ARG A 1 110 ? 1.586 8.822 10.533 1.00 89.69 110 ARG A CA 1
ATOM 801 C C . ARG A 1 110 ? 0.852 7.726 11.288 1.00 89.69 110 ARG A C 1
ATOM 803 O O . ARG A 1 110 ? -0.234 7.991 11.792 1.00 89.69 110 ARG A O 1
ATOM 810 N N . ILE A 1 111 ? 1.452 6.545 11.414 1.00 92.19 111 ILE A N 1
ATOM 811 C CA . ILE A 1 111 ? 0.891 5.428 12.188 1.00 92.19 111 ILE A CA 1
ATOM 812 C C . ILE A 1 111 ? 0.646 5.868 13.635 1.00 92.19 111 ILE A C 1
ATOM 814 O O . ILE A 1 111 ? -0.465 5.737 14.145 1.00 92.19 111 ILE A O 1
ATOM 818 N N . LYS A 1 112 ? 1.645 6.504 14.256 1.00 91.31 112 LYS A N 1
ATOM 819 C CA . LYS A 1 112 ? 1.532 7.066 15.604 1.00 91.31 112 LYS A CA 1
ATOM 820 C C . LYS A 1 112 ? 0.378 8.068 15.712 1.00 91.31 112 LYS A C 1
ATOM 822 O O . LYS A 1 112 ? -0.390 8.016 16.666 1.00 91.31 112 LYS A O 1
ATOM 827 N N . LYS A 1 113 ? 0.210 8.963 14.733 1.00 88.00 113 LYS A N 1
ATOM 828 C CA . LYS A 1 113 ? -0.902 9.928 14.718 1.00 88.00 113 LYS A CA 1
ATOM 829 C C . LYS A 1 113 ? -2.272 9.245 14.610 1.00 88.00 113 LYS A C 1
ATOM 831 O O . LYS A 1 113 ? -3.185 9.653 15.318 1.00 88.00 113 LYS A O 1
ATOM 836 N N . LEU A 1 114 ? -2.410 8.228 13.757 1.00 85.75 114 LEU A N 1
ATOM 837 C CA . LEU A 1 114 ? -3.656 7.465 13.588 1.00 85.75 114 LEU A CA 1
ATOM 838 C C . LEU A 1 114 ? -4.037 6.689 14.851 1.00 85.75 114 LEU A C 1
ATOM 840 O O . LEU A 1 114 ? -5.210 6.591 15.193 1.00 85.75 114 LEU A O 1
ATOM 844 N N . GLN A 1 115 ? -3.052 6.174 15.583 1.00 84.06 115 GLN A N 1
ATOM 845 C CA . GLN A 1 115 ? -3.314 5.530 16.863 1.00 84.06 115 GLN A CA 1
ATOM 846 C C . GLN A 1 115 ? -3.930 6.513 17.872 1.00 84.06 115 GLN A C 1
ATOM 848 O O . GLN A 1 115 ? -4.899 6.178 18.551 1.00 84.06 115 GLN A O 1
ATOM 853 N N . TYR A 1 116 ? -3.414 7.745 17.946 1.00 80.06 116 TYR A N 1
ATOM 854 C CA . TYR A 1 116 ? -3.944 8.762 18.860 1.00 80.06 116 TYR A CA 1
ATOM 855 C C . TYR A 1 116 ? -5.377 9.193 18.541 1.00 80.06 116 TYR A C 1
ATOM 857 O O . TYR A 1 116 ? -6.061 9.678 19.439 1.00 80.06 116 TYR A O 1
ATOM 865 N N . THR A 1 117 ? -5.855 9.017 17.304 1.00 73.81 117 THR A N 1
ATOM 866 C CA . THR A 1 117 ? -7.259 9.302 16.971 1.00 73.81 117 THR A CA 1
ATOM 867 C C . THR A 1 117 ? -8.221 8.221 17.476 1.00 73.81 117 THR A C 1
ATOM 869 O O . THR A 1 117 ? -9.428 8.395 17.349 1.00 73.81 117 THR A O 1
ATOM 872 N N . GLY A 1 118 ? -7.717 7.124 18.062 1.00 67.38 118 GLY A N 1
ATOM 873 C CA . GLY A 1 118 ? -8.530 6.078 18.693 1.00 67.38 118 GLY A CA 1
ATOM 874 C C . GLY A 1 118 ? -9.303 5.199 17.709 1.00 67.38 118 GLY A C 1
ATOM 875 O O . GLY A 1 118 ? -10.261 4.535 18.099 1.00 67.38 118 GLY A O 1
ATOM 876 N N . ALA A 1 119 ? -8.919 5.205 16.433 1.00 66.88 119 ALA A N 1
ATOM 877 C CA . ALA A 1 119 ? -9.632 4.466 15.406 1.00 66.88 119 ALA A CA 1
ATOM 878 C C . ALA A 1 119 ? -9.241 2.978 15.437 1.00 66.88 119 ALA A C 1
ATOM 880 O O . ALA A 1 119 ? -8.062 2.635 15.390 1.00 66.88 119 ALA A O 1
ATOM 881 N N . ALA A 1 120 ? -10.236 2.090 15.504 1.00 70.25 120 ALA A N 1
ATOM 882 C CA . ALA A 1 120 ? -10.063 0.636 15.632 1.00 70.25 120 ALA A CA 1
ATOM 883 C C . ALA A 1 120 ? -9.785 -0.081 14.292 1.00 70.25 120 ALA A C 1
ATOM 885 O O . ALA A 1 120 ? -10.033 -1.279 14.144 1.00 70.25 120 ALA A O 1
ATOM 886 N N . GLN A 1 121 ? -9.319 0.662 13.293 1.00 83.06 121 GLN A N 1
ATOM 887 C CA . GLN A 1 121 ? -9.094 0.169 11.939 1.00 83.06 121 GLN A CA 1
ATOM 888 C C . GLN A 1 121 ? -7.870 -0.739 11.845 1.00 83.06 121 GLN A C 1
ATOM 890 O O . GLN A 1 121 ? -6.863 -0.530 12.527 1.00 83.06 121 GLN A O 1
ATOM 895 N N . LYS A 1 122 ? -7.927 -1.725 10.945 1.00 90.69 122 LYS A N 1
ATOM 896 C CA . LYS A 1 122 ? -6.744 -2.532 10.631 1.00 90.69 122 LYS A CA 1
ATOM 897 C C . LYS A 1 122 ? -5.703 -1.654 9.949 1.00 90.69 122 LYS A C 1
ATOM 899 O O . LYS A 1 122 ? -6.034 -0.867 9.064 1.00 90.69 122 LYS A O 1
ATOM 904 N N . LEU A 1 123 ? -4.442 -1.820 10.326 1.00 93.88 123 LEU A N 1
ATOM 905 C CA . LEU A 1 123 ? -3.330 -1.094 9.725 1.00 93.88 123 LEU A CA 1
ATOM 906 C C . LEU A 1 123 ? -2.448 -2.052 8.947 1.00 93.88 123 LEU A C 1
ATOM 908 O O . LEU A 1 123 ? -2.030 -3.081 9.472 1.00 93.88 123 LEU A O 1
ATOM 912 N N . PHE A 1 124 ? -2.152 -1.684 7.706 1.00 97.00 124 PHE A N 1
ATOM 913 C CA . PHE A 1 124 ? -1.192 -2.383 6.870 1.00 97.00 124 PHE A CA 1
ATOM 914 C C . PHE A 1 124 ? -0.119 -1.429 6.368 1.00 97.00 124 PHE A C 1
ATOM 916 O O . PHE A 1 124 ? -0.390 -0.261 6.097 1.00 97.00 124 PHE A O 1
ATOM 923 N N . VAL A 1 125 ? 1.096 -1.937 6.193 1.00 97.44 125 VAL A N 1
ATOM 924 C CA . VAL A 1 125 ? 2.211 -1.204 5.583 1.00 97.44 125 VAL A CA 1
ATOM 925 C C . VAL A 1 125 ? 2.683 -1.889 4.307 1.00 97.44 125 VAL A C 1
ATOM 927 O O . VAL A 1 125 ? 2.736 -3.120 4.233 1.00 97.44 125 VAL A O 1
ATOM 930 N N . MET A 1 126 ? 3.060 -1.094 3.304 1.00 98.06 126 MET A N 1
ATOM 931 C CA . MET A 1 126 ? 3.687 -1.589 2.077 1.00 98.06 126 MET A CA 1
ATOM 932 C C . MET A 1 126 ? 4.880 -0.742 1.643 1.00 98.06 126 MET A C 1
ATOM 934 O O . MET A 1 126 ? 4.848 0.486 1.732 1.00 98.06 126 MET A O 1
ATOM 938 N N . VAL A 1 127 ? 5.914 -1.395 1.109 1.00 98.31 127 VAL A N 1
ATOM 939 C CA . VAL A 1 127 ? 7.053 -0.694 0.501 1.00 98.31 127 VAL A CA 1
ATOM 940 C C . VAL A 1 127 ? 6.833 -0.581 -1.001 1.00 98.31 127 VAL A C 1
ATOM 942 O O . VAL A 1 127 ? 6.769 -1.586 -1.704 1.00 98.31 127 VAL A O 1
ATOM 945 N N . ASN A 1 128 ? 6.737 0.646 -1.494 1.00 97.62 128 ASN A N 1
ATOM 946 C CA . ASN A 1 128 ? 6.654 0.982 -2.905 1.00 97.62 128 ASN A CA 1
ATOM 947 C C . ASN A 1 128 ? 8.048 1.253 -3.487 1.00 97.62 128 ASN A C 1
ATOM 949 O O . ASN A 1 128 ? 8.932 1.741 -2.784 1.00 97.62 128 ASN A O 1
ATOM 953 N N . ARG A 1 129 ? 8.232 0.984 -4.785 1.00 97.00 129 ARG A N 1
ATOM 954 C CA . ARG A 1 129 ? 9.484 1.214 -5.530 1.00 97.00 129 ARG A CA 1
ATOM 955 C C . ARG A 1 129 ? 10.711 0.559 -4.886 1.00 97.00 129 ARG A C 1
ATOM 957 O O . ARG A 1 129 ? 11.781 1.159 -4.776 1.00 97.00 129 ARG A O 1
ATOM 964 N N . ALA A 1 130 ? 10.576 -0.696 -4.476 1.00 96.69 130 ALA A N 1
ATOM 965 C CA . ALA A 1 130 ? 11.695 -1.468 -3.958 1.00 96.69 130 ALA A CA 1
ATOM 966 C C . ALA A 1 130 ? 12.678 -1.854 -5.071 1.00 96.69 130 ALA A C 1
ATOM 968 O O . ALA A 1 130 ? 12.297 -2.508 -6.041 1.00 96.69 130 ALA A O 1
ATOM 969 N N . GLY A 1 131 ? 13.954 -1.492 -4.910 1.00 94.44 131 GLY A N 1
ATOM 970 C CA . GLY A 1 131 ? 15.028 -2.010 -5.764 1.00 94.44 131 GLY A CA 1
ATOM 971 C C . GLY A 1 131 ? 15.306 -3.486 -5.474 1.00 94.44 131 GLY A C 1
ATOM 972 O O . GLY A 1 131 ? 15.201 -4.328 -6.359 1.00 94.44 131 GLY A O 1
ATOM 973 N N . GLU A 1 132 ? 15.590 -3.810 -4.210 1.00 95.12 132 GLU A N 1
ATOM 974 C CA . GLU A 1 132 ? 15.819 -5.181 -3.751 1.00 95.12 132 GLU A CA 1
ATOM 975 C C . GLU A 1 132 ? 14.714 -5.622 -2.781 1.00 95.12 132 GLU A C 1
ATOM 977 O O . GLU A 1 132 ? 14.485 -4.998 -1.740 1.00 95.12 132 GLU A O 1
ATOM 982 N N . ARG A 1 133 ? 14.039 -6.735 -3.100 1.00 94.38 133 ARG A N 1
ATOM 983 C CA . ARG A 1 133 ? 12.920 -7.253 -2.297 1.00 94.38 133 ARG A CA 1
ATOM 984 C C . ARG A 1 133 ? 13.339 -7.635 -0.878 1.00 94.38 133 ARG A C 1
ATOM 986 O O . ARG A 1 133 ? 12.616 -7.319 0.058 1.00 94.38 133 ARG A O 1
ATOM 993 N N . GLY A 1 134 ? 14.507 -8.257 -0.700 1.00 95.38 134 GLY A N 1
ATOM 994 C CA . GLY A 1 134 ? 15.004 -8.657 0.622 1.00 95.38 134 GLY A CA 1
ATOM 995 C C . GLY A 1 134 ? 15.191 -7.464 1.564 1.00 95.38 134 GLY A C 1
ATOM 996 O O . GLY A 1 134 ? 14.719 -7.485 2.703 1.00 95.38 134 GLY A O 1
ATOM 997 N N . ALA A 1 135 ? 15.808 -6.389 1.071 1.00 96.19 135 ALA A N 1
ATOM 998 C CA . ALA A 1 135 ? 15.969 -5.146 1.822 1.00 96.19 135 ALA A CA 1
ATOM 999 C C . ALA A 1 135 ? 14.615 -4.494 2.164 1.00 96.19 135 ALA A C 1
ATOM 1001 O O . ALA A 1 135 ? 14.397 -4.090 3.306 1.00 96.19 135 ALA A O 1
ATOM 1002 N N . ALA A 1 136 ? 13.679 -4.447 1.213 1.00 97.00 136 ALA A N 1
ATOM 1003 C CA . ALA A 1 136 ? 12.341 -3.896 1.435 1.00 97.00 136 ALA A CA 1
ATOM 1004 C C . ALA A 1 136 ? 11.520 -4.699 2.460 1.00 97.00 136 ALA A C 1
ATOM 1006 O O . ALA A 1 136 ? 10.877 -4.113 3.331 1.00 97.00 136 ALA A O 1
ATOM 1007 N N . THR A 1 137 ? 11.595 -6.030 2.426 1.00 96.75 137 THR A N 1
ATOM 1008 C CA . THR A 1 137 ? 10.950 -6.888 3.431 1.00 96.75 137 THR A CA 1
ATOM 1009 C C . THR A 1 137 ? 11.512 -6.631 4.829 1.00 96.75 137 THR A C 1
ATOM 1011 O O . THR A 1 137 ? 10.754 -6.558 5.792 1.00 96.75 137 THR A O 1
ATOM 1014 N N . ARG A 1 138 ? 12.829 -6.420 4.960 1.00 97.81 138 ARG A N 1
ATOM 1015 C CA . ARG A 1 138 ? 13.446 -6.052 6.248 1.00 97.81 138 ARG A CA 1
ATOM 1016 C C . ARG A 1 138 ? 12.942 -4.703 6.759 1.00 97.81 138 ARG A C 1
ATOM 1018 O O . ARG A 1 138 ? 12.705 -4.570 7.953 1.00 97.81 138 ARG A O 1
ATOM 1025 N N . ILE A 1 139 ? 12.741 -3.723 5.874 1.00 97.44 139 ILE A N 1
ATOM 1026 C CA . ILE A 1 139 ? 12.149 -2.425 6.239 1.00 97.44 139 ILE A CA 1
ATOM 1027 C C . ILE A 1 139 ? 10.742 -2.616 6.816 1.00 97.44 139 ILE A C 1
ATOM 1029 O O . ILE A 1 139 ? 10.444 -2.063 7.872 1.00 97.44 139 ILE A O 1
ATOM 1033 N N . LEU A 1 140 ? 9.903 -3.426 6.163 1.00 97.12 140 LEU A N 1
ATOM 1034 C CA . LEU A 1 140 ? 8.550 -3.731 6.638 1.00 97.12 140 LEU A CA 1
ATOM 1035 C C . LEU A 1 140 ? 8.554 -4.398 8.014 1.00 97.12 140 LEU A C 1
ATOM 1037 O O . LEU A 1 140 ? 7.864 -3.933 8.917 1.00 97.12 140 LEU A O 1
ATOM 1041 N N . LEU A 1 141 ? 9.361 -5.448 8.181 1.00 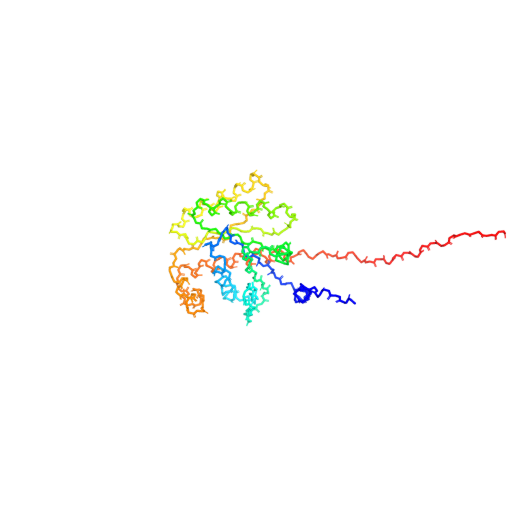97.44 141 LEU A N 1
ATOM 1042 C CA . LEU A 1 141 ? 9.467 -6.183 9.442 1.00 97.44 141 LEU A CA 1
ATOM 1043 C C . LEU A 1 141 ? 9.953 -5.285 10.581 1.00 97.44 141 LEU A C 1
ATOM 1045 O O . LEU A 1 141 ? 9.367 -5.285 11.659 1.00 97.44 141 LEU A O 1
ATOM 1049 N N . ASN A 1 142 ? 10.982 -4.474 10.331 1.00 97.69 142 ASN A N 1
ATOM 1050 C CA . ASN A 1 142 ? 11.509 -3.551 11.332 1.00 97.69 142 ASN A CA 1
ATOM 1051 C C . ASN A 1 142 ? 10.479 -2.484 11.720 1.00 97.69 142 ASN A C 1
ATOM 1053 O O . ASN A 1 142 ? 10.371 -2.132 12.895 1.00 97.69 142 ASN A O 1
ATOM 1057 N N . LEU A 1 143 ? 9.719 -1.962 10.752 1.00 96.94 143 LEU A N 1
ATOM 1058 C CA . LEU A 1 143 ? 8.674 -0.978 11.023 1.00 96.94 143 LEU A CA 1
ATOM 1059 C C . LEU A 1 143 ? 7.536 -1.588 11.849 1.00 96.94 143 LEU A C 1
ATOM 1061 O O . LEU A 1 143 ? 7.121 -0.970 12.827 1.00 96.94 143 LEU A O 1
ATOM 1065 N N . ALA A 1 144 ? 7.075 -2.791 11.498 1.00 95.94 144 ALA A N 1
ATOM 1066 C CA . ALA A 1 144 ? 6.050 -3.507 12.256 1.00 95.94 144 ALA A CA 1
ATOM 1067 C C . ALA A 1 144 ? 6.516 -3.796 13.690 1.00 95.94 144 ALA A C 1
ATOM 1069 O O . ALA A 1 144 ? 5.832 -3.415 14.634 1.00 95.94 144 ALA A O 1
ATOM 1070 N N . TYR A 1 145 ? 7.734 -4.325 13.855 1.00 96.88 145 TYR A N 1
ATOM 1071 C CA . TYR A 1 145 ? 8.357 -4.540 15.165 1.00 96.88 145 TYR A CA 1
ATOM 1072 C C . TYR A 1 145 ? 8.408 -3.252 16.000 1.00 96.88 145 TYR A C 1
ATOM 1074 O O . TYR A 1 145 ? 8.078 -3.254 17.184 1.00 96.88 145 TYR A O 1
ATOM 1082 N N . THR A 1 146 ? 8.788 -2.130 15.381 1.00 96.44 146 THR A N 1
ATOM 1083 C CA . THR A 1 146 ? 8.845 -0.823 16.052 1.00 96.44 146 THR A CA 1
ATOM 1084 C C . THR A 1 146 ? 7.450 -0.357 16.483 1.00 96.44 146 THR A C 1
ATOM 1086 O O . THR A 1 146 ? 7.289 0.151 17.591 1.00 96.44 146 THR A O 1
ATOM 1089 N N . CYS A 1 147 ? 6.427 -0.539 15.645 1.00 95.00 147 CYS A N 1
ATOM 1090 C CA . CYS A 1 147 ? 5.048 -0.202 16.008 1.00 95.00 147 CYS A CA 1
ATOM 1091 C C . CYS A 1 147 ? 4.547 -1.077 17.165 1.00 95.00 147 CYS A C 1
ATOM 1093 O O . CYS A 1 147 ? 3.993 -0.556 18.128 1.00 95.00 147 CYS A O 1
ATOM 1095 N N . GLU A 1 148 ? 4.821 -2.375 17.138 1.00 94.56 148 GLU A N 1
ATOM 1096 C CA . GLU A 1 148 ? 4.445 -3.281 18.220 1.00 94.56 148 GLU A CA 1
ATOM 1097 C C . GLU A 1 148 ? 5.123 -2.882 19.542 1.00 94.56 148 GLU A C 1
ATOM 1099 O O . GLU A 1 148 ? 4.455 -2.676 20.553 1.00 94.56 148 GLU A O 1
ATOM 1104 N N . HIS A 1 149 ? 6.440 -2.662 19.530 1.00 94.50 149 HIS A N 1
ATOM 1105 C CA . HIS A 1 149 ? 7.205 -2.401 20.752 1.00 94.50 149 HIS A CA 1
ATOM 1106 C C . HIS A 1 149 ? 6.916 -1.028 21.366 1.00 94.50 149 HIS A C 1
ATOM 1108 O O . HIS A 1 149 ? 6.780 -0.911 22.586 1.00 94.50 149 HIS A O 1
ATOM 1114 N N . TYR A 1 150 ? 6.829 0.020 20.543 1.00 94.00 150 TYR A N 1
ATOM 1115 C CA . TYR A 1 150 ? 6.716 1.396 21.037 1.00 94.00 150 TYR A CA 1
ATOM 1116 C C . TYR A 1 150 ? 5.289 1.935 21.042 1.00 94.00 150 TYR A C 1
ATOM 1118 O O . TYR A 1 150 ? 4.996 2.843 21.820 1.00 94.00 150 TYR A O 1
ATOM 1126 N N . LEU A 1 151 ? 4.416 1.411 20.181 1.00 91.31 151 LEU A N 1
ATOM 1127 C CA . LEU A 1 151 ? 3.026 1.848 20.073 1.00 91.31 151 LEU A CA 1
ATOM 1128 C C . LEU A 1 151 ? 2.043 0.800 20.606 1.00 91.31 151 LEU A C 1
ATOM 1130 O O . LEU A 1 151 ? 0.885 1.148 20.788 1.00 91.31 151 LEU A O 1
ATOM 1134 N N . GLN A 1 152 ? 2.462 -0.438 20.904 1.00 91.31 152 GLN A N 1
ATOM 1135 C CA . GLN A 1 152 ? 1.543 -1.530 21.277 1.00 91.31 152 GLN A CA 1
ATOM 1136 C C . GLN A 1 152 ? 0.466 -1.740 20.203 1.00 91.31 152 GLN A C 1
ATOM 1138 O O . GLN A 1 152 ? -0.714 -1.936 20.492 1.00 91.31 152 GLN A O 1
ATOM 1143 N N . LEU A 1 153 ? 0.885 -1.610 18.943 1.00 90.69 153 LEU A N 1
ATOM 1144 C CA . LEU A 1 153 ? 0.016 -1.611 17.781 1.00 90.69 153 LEU A CA 1
ATOM 1145 C C . LEU A 1 153 ? 0.484 -2.676 16.797 1.00 90.69 153 LEU A C 1
ATOM 1147 O O . LEU A 1 153 ? 1.592 -2.580 16.266 1.00 90.69 153 LEU A O 1
ATOM 1151 N N . ASP A 1 154 ? -0.380 -3.654 16.539 1.00 91.69 154 ASP A N 1
ATOM 1152 C CA . ASP A 1 154 ? -0.154 -4.652 15.500 1.00 91.69 154 ASP A CA 1
ATOM 1153 C C . ASP A 1 154 ? -0.388 -4.027 14.119 1.00 91.69 154 ASP A C 1
ATOM 1155 O O . ASP A 1 154 ? -1.436 -3.429 13.847 1.00 91.69 154 ASP A O 1
ATOM 1159 N N . VAL A 1 155 ? 0.617 -4.136 13.254 1.00 94.00 155 VAL A N 1
ATOM 1160 C CA . VAL A 1 155 ? 0.595 -3.586 11.899 1.00 94.00 155 VAL A CA 1
ATOM 1161 C C . VAL A 1 155 ? 0.888 -4.712 10.919 1.00 94.00 155 VAL A C 1
ATOM 1163 O O . VAL A 1 155 ? 1.990 -5.258 10.873 1.00 94.00 155 VAL A O 1
ATOM 1166 N N . GLY A 1 156 ? -0.099 -5.019 10.082 1.00 95.38 156 GLY A N 1
ATOM 1167 C CA . GLY A 1 156 ? 0.002 -6.047 9.061 1.00 95.38 156 GLY A CA 1
ATOM 1168 C C . GLY A 1 156 ? 0.960 -5.667 7.932 1.00 95.38 156 GLY A C 1
ATOM 1169 O O . GLY A 1 156 ? 1.110 -4.506 7.549 1.00 95.38 156 GLY A O 1
ATOM 1170 N N . LEU A 1 157 ? 1.592 -6.672 7.335 1.00 97.56 157 LEU A N 1
ATOM 1171 C CA . LEU A 1 157 ? 2.460 -6.484 6.176 1.00 97.56 157 LEU A CA 1
ATOM 1172 C C . LEU A 1 157 ? 1.645 -6.720 4.905 1.00 97.56 157 LEU A C 1
ATOM 1174 O O . LEU A 1 157 ? 1.266 -7.854 4.628 1.00 97.56 157 LEU A O 1
ATOM 1178 N N . ALA A 1 158 ? 1.364 -5.665 4.139 1.00 97.50 158 ALA A N 1
ATOM 1179 C CA . ALA A 1 158 ? 0.629 -5.799 2.881 1.00 97.50 158 ALA A CA 1
ATOM 1180 C C . ALA A 1 158 ? 1.519 -6.349 1.760 1.00 97.50 158 ALA A C 1
ATOM 1182 O O . ALA A 1 158 ? 1.091 -7.224 1.015 1.00 97.50 158 ALA A O 1
ATOM 1183 N N . GLY A 1 159 ? 2.757 -5.860 1.646 1.00 97.38 159 GLY A N 1
ATOM 1184 C CA . GLY A 1 159 ? 3.708 -6.375 0.664 1.00 97.38 159 GLY A CA 1
ATOM 1185 C C . GLY A 1 159 ? 4.697 -5.342 0.140 1.00 97.38 159 GLY A C 1
ATOM 1186 O O . GLY A 1 159 ? 4.830 -4.233 0.661 1.00 97.38 159 GLY A O 1
ATOM 1187 N N . VAL A 1 160 ? 5.417 -5.742 -0.903 1.00 98.25 160 VAL A N 1
ATOM 1188 C CA . VAL A 1 160 ? 6.462 -4.951 -1.553 1.00 98.25 160 VAL A CA 1
ATOM 1189 C C . VAL A 1 160 ? 6.140 -4.852 -3.036 1.00 98.25 160 VAL A C 1
ATOM 1191 O O . VAL A 1 160 ? 5.879 -5.872 -3.664 1.00 98.25 160 VAL A O 1
ATOM 1194 N N . VAL A 1 161 ? 6.218 -3.642 -3.585 1.00 98.19 161 VAL A N 1
ATOM 1195 C CA . VAL A 1 161 ? 6.099 -3.374 -5.019 1.00 98.19 161 VAL A CA 1
ATOM 1196 C C . VAL A 1 161 ? 7.472 -3.031 -5.584 1.00 98.19 161 VAL A C 1
ATOM 1198 O O . VAL A 1 161 ? 8.139 -2.106 -5.106 1.00 98.19 161 VAL A O 1
ATOM 1201 N N . SER A 1 162 ? 7.904 -3.777 -6.600 1.00 97.31 162 SER A N 1
ATOM 1202 C CA . SER A 1 162 ? 9.173 -3.554 -7.296 1.00 97.31 162 SER A CA 1
ATOM 1203 C C . SER A 1 162 ? 9.255 -2.181 -7.983 1.00 97.31 162 SER A C 1
ATOM 1205 O O . SER A 1 162 ? 8.269 -1.648 -8.489 1.00 97.31 162 SER A O 1
ATOM 1207 N N . ASN A 1 163 ? 10.458 -1.601 -8.022 1.00 96.88 163 ASN A N 1
ATOM 1208 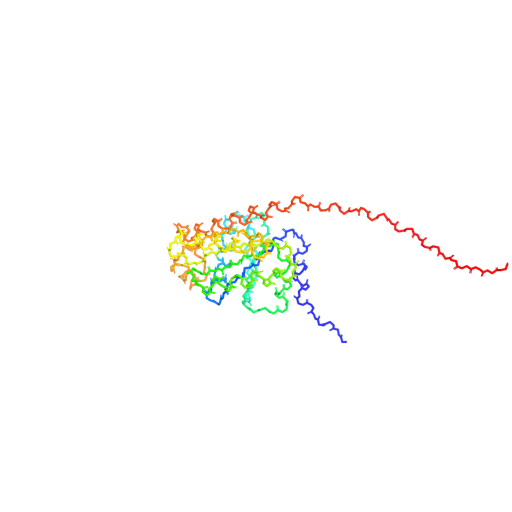C CA . ASN A 1 163 ? 10.726 -0.368 -8.760 1.00 96.88 163 ASN A CA 1
ATOM 1209 C C . ASN A 1 163 ? 10.724 -0.633 -10.274 1.00 96.88 163 ASN A C 1
ATOM 1211 O O . ASN A 1 163 ? 11.713 -1.124 -10.816 1.00 96.88 163 ASN A O 1
ATOM 1215 N N . ASP A 1 164 ? 9.624 -0.300 -10.948 1.00 96.06 164 ASP A N 1
ATOM 1216 C CA . ASP A 1 164 ? 9.477 -0.450 -12.397 1.00 96.06 164 ASP A CA 1
ATOM 1217 C C . ASP A 1 164 ? 8.944 0.847 -13.033 1.00 96.06 164 ASP A C 1
ATOM 1219 O O . ASP A 1 164 ? 7.896 1.378 -12.652 1.00 96.06 164 ASP A O 1
ATOM 1223 N N . GLY A 1 165 ? 9.654 1.350 -14.048 1.00 95.06 165 GLY A N 1
ATOM 1224 C CA . GLY A 1 165 ? 9.263 2.541 -14.809 1.00 95.06 165 GLY A CA 1
ATOM 1225 C C . GLY A 1 165 ? 7.963 2.373 -15.604 1.00 95.06 165 GLY A C 1
ATOM 1226 O O . GLY A 1 165 ? 7.371 3.373 -16.021 1.00 95.06 165 GLY A O 1
ATOM 1227 N N . ARG A 1 166 ? 7.489 1.135 -15.790 1.00 96.12 166 ARG A N 1
ATOM 1228 C CA . ARG A 1 166 ? 6.195 0.820 -16.407 1.00 96.12 166 ARG A CA 1
ATOM 1229 C C . ARG A 1 166 ? 5.010 1.398 -15.651 1.00 96.12 166 ARG A C 1
ATOM 1231 O O . ARG A 1 166 ? 4.028 1.752 -16.290 1.00 96.12 166 ARG A O 1
ATOM 1238 N N . VAL A 1 167 ? 5.117 1.587 -14.334 1.00 95.06 167 VAL A N 1
ATOM 1239 C CA . VAL A 1 167 ? 4.076 2.278 -13.556 1.00 95.06 167 VAL A CA 1
ATOM 1240 C C . VAL A 1 167 ? 3.868 3.687 -14.097 1.00 95.06 167 VAL A C 1
ATOM 1242 O O . VAL A 1 167 ? 2.767 4.044 -14.502 1.00 95.06 167 VAL A O 1
ATOM 1245 N N . SER A 1 168 ? 4.945 4.463 -14.219 1.00 94.06 168 SER A N 1
ATOM 1246 C CA . SER A 1 168 ? 4.866 5.817 -14.771 1.00 94.06 168 SER A CA 1
ATOM 1247 C C . SER A 1 168 ? 4.517 5.836 -16.262 1.00 94.06 168 SER A C 1
ATOM 1249 O O . SER A 1 168 ? 3.949 6.816 -16.737 1.00 94.06 168 SER A O 1
ATOM 1251 N N . GLN A 1 169 ? 4.866 4.793 -17.026 1.00 95.00 169 GLN A N 1
ATOM 1252 C CA . GLN A 1 169 ? 4.435 4.664 -18.425 1.00 95.00 169 GLN A CA 1
ATOM 1253 C C . GLN A 1 169 ? 2.919 4.465 -18.526 1.00 95.00 169 GLN A C 1
ATOM 1255 O O . GLN A 1 169 ? 2.276 5.198 -19.272 1.00 95.00 169 GLN A O 1
ATOM 1260 N N . ALA A 1 170 ? 2.353 3.545 -17.741 1.00 93.94 170 ALA A N 1
ATOM 1261 C CA . ALA A 1 170 ? 0.916 3.294 -17.684 1.00 93.94 170 ALA A CA 1
ATOM 1262 C C . ALA A 1 170 ? 0.136 4.546 -17.260 1.00 93.94 170 ALA A C 1
ATOM 1264 O O . ALA A 1 170 ? -0.854 4.907 -17.893 1.00 93.94 170 ALA A O 1
ATOM 1265 N N . GLU A 1 171 ? 0.636 5.280 -16.263 1.00 90.81 171 GLU A N 1
ATOM 1266 C CA . GLU A 1 171 ? 0.007 6.528 -15.820 1.00 90.81 171 GLU A CA 1
ATOM 1267 C C . GLU A 1 171 ? -0.074 7.581 -16.927 1.00 90.81 171 GLU A C 1
ATOM 1269 O O . GLU A 1 171 ? -1.108 8.228 -17.080 1.00 90.81 171 GLU A O 1
ATOM 1274 N N . ARG A 1 172 ? 0.979 7.729 -17.746 1.00 91.94 172 ARG A N 1
ATOM 1275 C CA . ARG A 1 172 ? 0.958 8.645 -18.903 1.00 91.94 172 ARG A CA 1
ATOM 1276 C C . ARG A 1 172 ? -0.066 8.245 -19.965 1.00 91.94 172 ARG A C 1
ATOM 1278 O O . ARG A 1 172 ? -0.481 9.092 -20.748 1.00 91.94 172 ARG A O 1
ATOM 1285 N N . LEU A 1 173 ? -0.465 6.977 -19.986 1.00 91.50 173 LEU A N 1
ATOM 1286 C CA . LEU A 1 173 ? -1.482 6.426 -20.878 1.00 91.50 173 LEU A CA 1
ATOM 1287 C C . LEU A 1 173 ? -2.879 6.392 -20.228 1.00 91.50 173 LEU A C 1
ATOM 1289 O O . LEU A 1 173 ? -3.797 5.817 -20.802 1.00 91.50 173 LEU A O 1
ATOM 1293 N N . ASN A 1 174 ? -3.060 7.013 -19.053 1.00 89.12 174 ASN A N 1
ATOM 1294 C CA . ASN A 1 174 ? -4.307 7.004 -18.275 1.00 89.12 174 ASN A CA 1
ATOM 1295 C C . ASN A 1 174 ? -4.824 5.594 -17.919 1.00 89.12 174 ASN A C 1
ATOM 1297 O O . ASN A 1 174 ? -6.029 5.389 -17.760 1.00 89.12 174 ASN A O 1
ATOM 1301 N N . THR A 1 175 ? -3.911 4.639 -17.744 1.00 92.06 175 THR A N 1
ATOM 1302 C CA . THR A 1 175 ? -4.191 3.255 -17.330 1.00 92.06 175 THR A CA 1
ATOM 1303 C C . THR A 1 175 ? -3.311 2.866 -16.136 1.00 92.06 175 THR A C 1
ATOM 1305 O O . THR A 1 175 ? -2.552 3.686 -15.609 1.00 92.06 175 THR A O 1
ATOM 1308 N N . THR A 1 176 ? -3.424 1.629 -15.664 1.00 94.50 176 THR A N 1
ATOM 1309 C CA . THR A 1 176 ? -2.613 1.077 -14.576 1.00 94.50 176 THR A CA 1
ATOM 1310 C C . THR A 1 176 ? -1.574 0.091 -15.107 1.00 94.50 176 THR A C 1
ATOM 1312 O O . THR A 1 176 ? -1.721 -0.470 -16.191 1.00 94.50 176 THR A O 1
ATOM 1315 N N . ALA A 1 177 ? -0.497 -0.142 -14.354 1.00 95.88 177 ALA A N 1
ATOM 1316 C CA . ALA A 1 177 ? 0.488 -1.160 -14.717 1.00 95.88 177 ALA A CA 1
ATOM 1317 C C . ALA A 1 177 ? -0.118 -2.569 -14.693 1.00 95.88 177 ALA A C 1
ATOM 1319 O O . ALA A 1 177 ? 0.283 -3.421 -15.478 1.00 95.88 177 ALA A O 1
ATOM 1320 N N . VAL A 1 178 ? -1.104 -2.782 -13.820 1.00 96.56 178 VAL A N 1
ATOM 1321 C CA . VAL A 1 178 ? -1.857 -4.034 -13.695 1.00 96.56 178 VAL A CA 1
ATOM 1322 C C . VAL A 1 178 ? -2.660 -4.345 -14.964 1.00 96.56 178 VAL A C 1
ATOM 1324 O O . VAL A 1 178 ? -2.734 -5.501 -15.373 1.00 96.56 178 VAL A O 1
ATOM 1327 N N . GLU A 1 179 ? -3.218 -3.327 -15.621 1.00 94.44 179 GLU A N 1
ATOM 1328 C CA . GLU A 1 179 ? -3.949 -3.481 -16.887 1.00 94.44 179 GLU A CA 1
ATOM 1329 C C . GLU A 1 179 ? -3.018 -3.503 -18.105 1.00 94.44 179 GLU A C 1
ATOM 1331 O O . GLU A 1 179 ? -3.167 -4.345 -18.986 1.00 94.44 179 GLU A O 1
ATOM 1336 N N . ALA A 1 180 ? -2.057 -2.576 -18.172 1.00 95.19 180 ALA A N 1
ATOM 1337 C CA . ALA A 1 180 ? -1.204 -2.404 -19.347 1.00 95.19 180 ALA A CA 1
ATOM 1338 C C . ALA A 1 180 ? -0.086 -3.452 -19.451 1.00 95.19 180 ALA A C 1
ATOM 1340 O O . ALA A 1 180 ? 0.385 -3.741 -20.552 1.00 95.19 180 ALA A O 1
ATOM 1341 N N . TYR A 1 181 ? 0.367 -3.995 -18.317 1.00 96.50 181 TYR A N 1
ATOM 1342 C CA . TYR A 1 181 ? 1.532 -4.878 -18.235 1.00 96.50 181 TYR A CA 1
ATOM 1343 C C . TYR A 1 181 ? 1.312 -6.054 -17.254 1.00 96.50 181 TYR A C 1
ATOM 1345 O O . TYR A 1 181 ? 2.092 -6.215 -16.309 1.00 96.50 181 TYR A O 1
ATOM 1353 N N . PRO A 1 182 ? 0.286 -6.903 -17.463 1.00 95.62 182 PRO A N 1
ATOM 1354 C CA . PRO A 1 182 ? -0.137 -7.929 -16.497 1.00 95.62 182 PRO A CA 1
ATOM 1355 C C . PRO A 1 182 ? 0.937 -8.986 -16.176 1.00 95.62 182 PRO A C 1
ATOM 1357 O O . PRO A 1 182 ? 1.002 -9.488 -15.054 1.00 95.62 182 PRO A O 1
ATOM 1360 N N . ASP A 1 183 ? 1.836 -9.278 -17.120 1.00 95.56 183 ASP A N 1
ATOM 1361 C CA . ASP A 1 183 ? 2.883 -10.303 -16.967 1.00 95.56 183 ASP A CA 1
ATOM 1362 C C . ASP A 1 183 ? 4.136 -9.806 -16.222 1.00 95.56 183 ASP A C 1
ATOM 1364 O O . ASP A 1 183 ? 5.151 -10.500 -16.139 1.00 95.56 183 ASP A O 1
ATOM 1368 N N . THR A 1 184 ? 4.111 -8.579 -15.699 1.00 96.88 184 THR A N 1
ATOM 1369 C CA . THR A 1 184 ? 5.264 -7.977 -15.018 1.00 96.88 184 THR A CA 1
ATOM 1370 C C . THR A 1 184 ? 5.248 -8.223 -13.516 1.00 96.88 184 THR A C 1
ATOM 1372 O O . THR A 1 184 ? 4.192 -8.297 -12.892 1.00 96.88 184 THR A O 1
ATOM 1375 N N . THR A 1 185 ? 6.433 -8.254 -12.898 1.00 97.00 185 THR A N 1
ATOM 1376 C CA . THR A 1 185 ? 6.571 -8.379 -11.437 1.00 97.00 185 THR A CA 1
ATOM 1377 C C . THR A 1 185 ? 5.770 -7.314 -10.691 1.00 97.00 185 THR A C 1
ATOM 1379 O O . THR A 1 185 ? 5.136 -7.625 -9.693 1.00 97.00 185 THR A O 1
ATOM 1382 N N . VAL A 1 186 ? 5.738 -6.074 -11.195 1.00 97.19 186 VAL A N 1
ATOM 1383 C CA . VAL A 1 186 ? 4.980 -4.986 -10.563 1.00 97.19 186 VAL A CA 1
ATOM 1384 C C . VAL A 1 186 ? 3.469 -5.236 -10.581 1.00 97.19 186 VAL A C 1
ATOM 1386 O O . VAL A 1 186 ? 2.805 -4.980 -9.580 1.00 97.19 186 VAL A O 1
ATOM 1389 N N . ALA A 1 187 ? 2.923 -5.788 -11.669 1.00 97.31 187 ALA A N 1
ATOM 1390 C CA . ALA A 1 187 ? 1.513 -6.169 -11.725 1.00 97.31 187 ALA A CA 1
ATOM 1391 C C . ALA A 1 187 ? 1.210 -7.315 -10.749 1.00 97.31 187 ALA A C 1
ATOM 1393 O O . ALA A 1 187 ? 0.255 -7.232 -9.976 1.00 97.31 187 ALA A O 1
ATOM 1394 N N . GLN A 1 188 ? 2.072 -8.335 -10.716 1.00 97.75 188 GLN A N 1
ATOM 1395 C CA . GLN A 1 188 ? 1.948 -9.459 -9.785 1.00 97.75 188 GLN A CA 1
ATOM 1396 C C . GLN A 1 188 ? 2.063 -9.022 -8.315 1.00 97.75 188 GLN A C 1
ATOM 1398 O O . GLN A 1 188 ? 1.346 -9.543 -7.464 1.00 97.75 188 GLN A O 1
ATOM 1403 N N . ASP A 1 189 ? 2.895 -8.025 -8.010 1.00 98.19 189 ASP A N 1
ATOM 1404 C CA . ASP A 1 189 ? 3.000 -7.446 -6.668 1.00 98.19 189 ASP A CA 1
ATOM 1405 C C . ASP A 1 189 ? 1.697 -6.784 -6.222 1.00 98.19 189 ASP A C 1
ATOM 1407 O O . ASP A 1 189 ? 1.230 -7.027 -5.108 1.00 98.19 189 ASP A O 1
ATOM 1411 N N . PHE A 1 190 ? 1.082 -5.976 -7.091 1.00 98.19 190 PHE A N 1
ATOM 1412 C CA . PHE A 1 190 ? -0.212 -5.363 -6.792 1.00 98.19 190 PHE A CA 1
ATOM 1413 C C . PHE A 1 190 ? -1.318 -6.410 -6.632 1.00 98.19 190 PHE A C 1
ATOM 1415 O O . PHE A 1 190 ? -2.119 -6.296 -5.705 1.00 98.19 190 PHE A O 1
ATOM 1422 N N . LEU A 1 191 ? -1.338 -7.451 -7.471 1.00 97.62 191 LEU A N 1
ATOM 1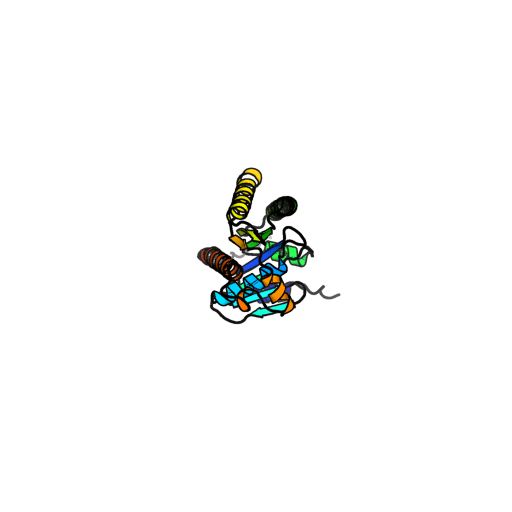423 C CA . LEU A 1 191 ? -2.284 -8.566 -7.354 1.00 97.62 191 LEU A CA 1
ATOM 1424 C C . LEU A 1 191 ? -2.109 -9.335 -6.037 1.00 97.62 191 LEU A C 1
ATOM 1426 O O . LEU A 1 191 ? -3.096 -9.647 -5.371 1.00 97.62 191 LEU A O 1
ATOM 1430 N N . ALA A 1 192 ? -0.869 -9.589 -5.615 1.00 97.81 192 ALA A N 1
ATOM 1431 C CA . ALA A 1 192 ? -0.582 -10.246 -4.343 1.00 97.81 192 ALA A CA 1
ATOM 1432 C C . ALA A 1 192 ? -1.054 -9.407 -3.142 1.00 97.81 192 ALA A C 1
ATOM 1434 O O . ALA A 1 192 ? -1.681 -9.940 -2.222 1.00 97.81 192 ALA A O 1
ATOM 1435 N N . ILE A 1 193 ? -0.806 -8.092 -3.168 1.00 98.00 193 ILE A N 1
ATOM 1436 C CA . ILE A 1 193 ? -1.285 -7.158 -2.138 1.00 98.00 193 ILE A CA 1
ATOM 1437 C C . ILE A 1 193 ? -2.820 -7.126 -2.114 1.00 98.00 193 ILE A C 1
ATOM 1439 O O . ILE A 1 193 ? -3.419 -7.217 -1.041 1.00 98.00 193 ILE A O 1
ATOM 1443 N N . ALA A 1 194 ? -3.469 -7.044 -3.279 1.00 96.25 194 ALA A N 1
ATOM 1444 C CA . ALA A 1 194 ? -4.926 -7.057 -3.392 1.00 96.25 194 ALA A CA 1
ATOM 1445 C C . ALA A 1 194 ? -5.526 -8.337 -2.790 1.00 96.25 194 ALA A C 1
ATOM 1447 O O . ALA A 1 194 ? -6.404 -8.260 -1.931 1.00 96.25 194 ALA A O 1
ATOM 1448 N N . ALA A 1 195 ? -5.004 -9.509 -3.163 1.00 95.19 195 ALA A N 1
ATOM 1449 C CA . ALA A 1 195 ? -5.457 -10.796 -2.640 1.00 95.19 195 ALA A CA 1
ATOM 1450 C C . ALA A 1 195 ? -5.303 -10.898 -1.110 1.00 95.19 195 ALA A C 1
ATOM 1452 O O . ALA A 1 195 ? -6.195 -11.407 -0.422 1.00 95.19 195 ALA A O 1
ATOM 1453 N N . LEU A 1 196 ? -4.201 -10.374 -0.559 1.00 96.00 196 LEU A N 1
ATOM 1454 C CA . LEU A 1 196 ? -3.983 -10.310 0.887 1.00 96.00 196 LEU A CA 1
ATOM 1455 C C . LEU A 1 196 ? -5.039 -9.443 1.577 1.00 96.00 196 LEU A C 1
ATOM 1457 O O . LEU A 1 196 ? -5.637 -9.884 2.562 1.00 96.00 196 LEU A O 1
ATOM 1461 N N . LEU A 1 197 ? -5.291 -8.235 1.065 1.00 93.81 197 LEU A N 1
ATOM 1462 C CA . LEU A 1 197 ? -6.266 -7.310 1.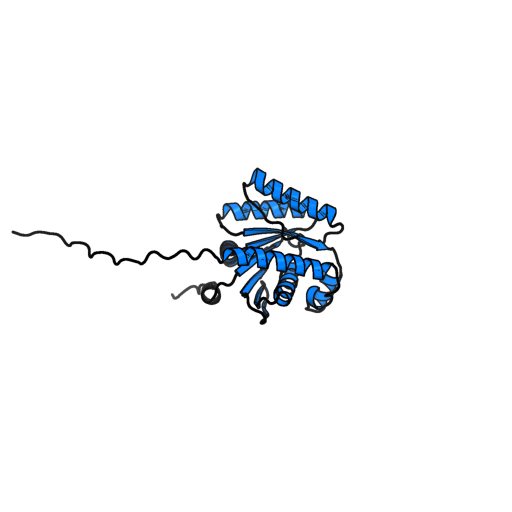649 1.00 93.81 197 LEU A CA 1
ATOM 1463 C C . LEU A 1 197 ? -7.689 -7.869 1.575 1.00 93.81 197 LEU A C 1
ATOM 1465 O O . LEU A 1 197 ? -8.426 -7.793 2.560 1.00 93.81 197 LEU A O 1
ATOM 1469 N N . VAL A 1 198 ? -8.053 -8.508 0.459 1.00 92.00 198 VAL A N 1
ATOM 1470 C CA . VAL A 1 198 ? -9.340 -9.202 0.306 1.00 92.00 198 VAL A CA 1
ATOM 1471 C C . VAL A 1 198 ? -9.509 -10.249 1.405 1.00 92.00 198 VAL A C 1
ATOM 1473 O O . VAL A 1 198 ? -10.474 -10.187 2.169 1.00 92.00 198 VAL A O 1
ATOM 1476 N N . LYS A 1 199 ? -8.534 -11.149 1.574 1.00 91.12 199 LYS A N 1
ATOM 1477 C CA . LYS A 1 199 ? -8.574 -12.189 2.613 1.00 91.12 199 LYS A CA 1
ATOM 1478 C C . LYS A 1 199 ? -8.651 -11.594 4.025 1.00 91.12 199 LYS A C 1
ATOM 1480 O O . LYS A 1 199 ? -9.433 -12.056 4.865 1.00 91.12 199 LYS A O 1
ATOM 1485 N N . ALA A 1 200 ? -7.859 -10.559 4.295 1.00 89.38 200 ALA A N 1
ATOM 1486 C CA . ALA A 1 200 ? -7.792 -9.915 5.602 1.00 89.38 200 ALA A CA 1
ATOM 1487 C C . ALA A 1 200 ? -9.100 -9.202 5.991 1.00 89.38 200 ALA A C 1
ATOM 1489 O O . ALA A 1 200 ? -9.460 -9.183 7.174 1.00 89.38 200 ALA A O 1
ATOM 1490 N N . LEU A 1 201 ? -9.817 -8.627 5.022 1.00 86.69 201 LEU A N 1
ATOM 1491 C CA . LEU A 1 201 ? -11.031 -7.835 5.257 1.00 86.69 201 LEU A CA 1
ATOM 1492 C C . LEU A 1 201 ? -12.327 -8.642 5.101 1.00 86.69 201 LEU A C 1
ATOM 1494 O O . LEU A 1 201 ? -13.330 -8.315 5.739 1.00 86.69 201 LEU A O 1
ATOM 1498 N N . GLN A 1 202 ? -12.305 -9.753 4.363 1.00 76.50 202 GLN A N 1
ATOM 1499 C CA . GLN A 1 202 ? -13.400 -10.730 4.349 1.00 76.50 202 GLN A CA 1
ATOM 1500 C C . GLN A 1 202 ? -13.535 -11.457 5.695 1.00 76.50 202 GLN A C 1
ATOM 1502 O O . GLN A 1 202 ? -14.644 -11.625 6.198 1.00 76.50 202 GLN A O 1
ATOM 1507 N N . SER A 1 203 ? -12.414 -11.798 6.338 1.00 59.69 203 SER A N 1
ATOM 1508 C CA . SER A 1 203 ? -12.396 -12.506 7.632 1.00 59.69 203 SER A CA 1
ATOM 1509 C C . SER A 1 203 ? -13.060 -11.719 8.777 1.00 59.69 203 SER A C 1
ATOM 1511 O O . SER A 1 203 ? -13.475 -12.299 9.774 1.00 59.69 203 SER A O 1
ATOM 1513 N N . ALA A 1 204 ? -13.195 -10.395 8.638 1.00 52.97 204 ALA A N 1
ATOM 1514 C CA . ALA A 1 204 ? -13.846 -9.533 9.626 1.00 52.97 204 ALA A CA 1
ATOM 1515 C C . ALA A 1 204 ? -15.386 -9.507 9.512 1.00 52.97 204 ALA A C 1
ATOM 1517 O O . ALA A 1 204 ? -16.043 -8.848 10.310 1.00 52.97 204 ALA A O 1
ATOM 1518 N N . ALA A 1 205 ? -15.986 -10.174 8.518 1.00 45.56 205 ALA A N 1
ATOM 1519 C CA . ALA A 1 205 ? -17.432 -10.133 8.274 1.00 45.56 205 ALA A CA 1
ATOM 1520 C C . ALA A 1 205 ? -18.265 -11.095 9.150 1.00 45.56 205 ALA A C 1
ATOM 1522 O O . ALA A 1 205 ? -19.487 -11.086 9.046 1.00 45.56 205 ALA A O 1
ATOM 1523 N N . ILE A 1 206 ? -17.646 -11.917 10.010 1.00 40.22 206 ILE A N 1
ATOM 1524 C CA . ILE A 1 206 ? -18.364 -12.972 10.761 1.00 40.22 206 ILE A CA 1
ATOM 1525 C C . ILE A 1 206 ? -18.929 -12.490 12.114 1.00 40.22 206 ILE A C 1
ATOM 1527 O O . ILE A 1 206 ? -19.788 -13.152 12.688 1.00 40.22 206 ILE A O 1
ATOM 1531 N N . ALA A 1 207 ? -18.558 -11.312 12.618 1.00 35.97 207 ALA A N 1
ATOM 1532 C CA . ALA A 1 207 ? -19.156 -10.776 13.843 1.00 35.97 207 ALA A CA 1
ATOM 1533 C C . ALA A 1 207 ? -20.267 -9.767 13.519 1.00 35.97 207 ALA A C 1
ATOM 1535 O O . ALA A 1 207 ? -20.050 -8.558 13.558 1.00 35.97 207 ALA A O 1
ATOM 1536 N N . LEU A 1 208 ? -21.472 -10.258 13.214 1.00 35.03 208 LEU A N 1
ATOM 1537 C CA . LEU A 1 208 ? -22.667 -9.436 13.398 1.00 35.03 208 LEU A CA 1
ATOM 1538 C C . LEU A 1 208 ? -22.912 -9.340 14.915 1.00 35.03 208 LEU A C 1
ATOM 1540 O O . LEU A 1 208 ? -23.135 -10.381 15.539 1.00 35.03 208 LEU A O 1
ATOM 1544 N N . PRO A 1 209 ? -22.899 -8.156 15.550 1.00 34.84 209 PRO A N 1
ATOM 1545 C CA . PRO A 1 209 ? -23.495 -8.039 16.867 1.00 34.84 209 PRO A CA 1
ATOM 1546 C C . PRO A 1 209 ? -24.996 -8.291 16.704 1.00 34.84 209 PRO A C 1
ATOM 1548 O O . PRO A 1 209 ? -25.696 -7.543 16.020 1.00 34.84 209 PRO A O 1
ATOM 1551 N N . THR A 1 210 ? -25.503 -9.362 17.313 1.00 40.94 210 THR A N 1
ATOM 1552 C CA . THR A 1 210 ? -26.936 -9.486 17.580 1.00 40.94 210 THR A CA 1
ATOM 1553 C C . THR A 1 210 ? -27.337 -8.277 18.410 1.00 40.94 210 THR A C 1
ATOM 1555 O O . THR A 1 210 ? -26.971 -8.184 19.583 1.00 40.94 210 THR A O 1
ATOM 1558 N N . LEU A 1 211 ? -28.047 -7.328 17.797 1.00 36.97 211 LEU A N 1
ATOM 1559 C CA . LEU A 1 211 ? -28.713 -6.263 18.534 1.00 36.97 211 LEU A CA 1
ATOM 1560 C C . LEU A 1 211 ? -29.602 -6.935 19.592 1.00 36.97 211 LEU A C 1
ATOM 1562 O O . LEU A 1 211 ? -30.449 -7.753 19.215 1.00 36.97 211 LEU A O 1
ATOM 1566 N N . PRO A 1 212 ? -29.436 -6.648 20.895 1.00 39.06 212 PRO A N 1
ATOM 1567 C CA . PRO A 1 212 ? -30.432 -7.062 21.863 1.00 39.06 212 PRO A CA 1
ATOM 1568 C C . PRO A 1 212 ? -31.744 -6.399 21.452 1.00 39.06 212 PRO A C 1
ATOM 1570 O O . PRO A 1 212 ? -31.791 -5.190 21.211 1.00 39.06 212 PRO A O 1
ATOM 1573 N N . ALA A 1 213 ? -32.793 -7.209 21.313 1.00 39.81 213 ALA A N 1
ATOM 1574 C CA . ALA A 1 213 ? -34.135 -6.714 21.074 1.00 39.81 213 ALA A CA 1
ATOM 1575 C C . ALA A 1 213 ? -34.419 -5.594 22.081 1.00 39.81 213 ALA A C 1
ATOM 1577 O O . ALA A 1 213 ? -34.321 -5.802 23.292 1.00 39.81 213 ALA A O 1
ATOM 1578 N N . LEU A 1 214 ? -34.730 -4.400 21.574 1.00 35.53 214 LEU A N 1
ATOM 1579 C CA . LEU A 1 214 ? -35.259 -3.299 22.366 1.00 35.53 214 LEU A CA 1
ATOM 1580 C C . LEU A 1 214 ? -36.591 -3.765 22.968 1.00 35.53 214 LEU A C 1
ATOM 1582 O O . LEU A 1 214 ? -37.650 -3.594 22.370 1.00 35.53 214 LEU A O 1
ATOM 1586 N N . SER A 1 215 ? -36.529 -4.398 24.140 1.00 45.16 215 SER A N 1
ATOM 1587 C CA . SER A 1 215 ? -37.694 -4.614 24.986 1.00 45.16 215 SER A CA 1
ATOM 1588 C C . SER A 1 215 ? -38.147 -3.240 25.456 1.00 45.16 215 SER A C 1
ATOM 1590 O O . SER A 1 215 ? -37.438 -2.552 26.190 1.00 45.16 215 SER A O 1
ATOM 1592 N N . SER A 1 216 ? -39.305 -2.830 24.949 1.00 46.16 216 SER A N 1
ATOM 1593 C CA . SER A 1 216 ? -39.941 -1.536 25.160 1.00 46.16 216 SER A CA 1
ATOM 1594 C C . SER A 1 216 ? -39.897 -1.093 26.620 1.00 46.16 216 SER A C 1
ATOM 1596 O O . SER A 1 216 ? -40.320 -1.825 27.518 1.00 46.16 216 SER A O 1
ATOM 1598 N N . ALA A 1 217 ? -39.427 0.135 26.822 1.00 41.91 217 ALA A N 1
ATOM 1599 C CA . ALA A 1 217 ? -39.457 0.845 28.086 1.00 41.91 217 ALA A CA 1
ATOM 1600 C C . ALA A 1 217 ? -40.864 0.833 28.708 1.00 41.91 217 ALA A C 1
ATOM 1602 O O . ALA A 1 217 ? -41.856 1.173 28.061 1.00 41.91 217 ALA A O 1
ATOM 1603 N N . ALA A 1 218 ? -40.917 0.467 29.986 1.00 47.38 218 ALA A N 1
ATOM 1604 C CA . ALA A 1 218 ? -42.066 0.683 30.849 1.00 47.38 218 ALA A CA 1
ATOM 1605 C C . ALA A 1 218 ? -42.411 2.187 30.911 1.00 47.38 218 ALA A C 1
ATOM 1607 O O . ALA A 1 218 ? -41.498 3.014 31.011 1.00 47.38 218 ALA A O 1
ATOM 1608 N N . PRO A 1 219 ? -43.697 2.578 30.887 1.00 45.38 219 PRO A N 1
ATOM 1609 C CA . PRO A 1 219 ? -44.070 3.963 31.114 1.00 45.38 219 PRO A CA 1
ATOM 1610 C C . PRO A 1 219 ? -43.840 4.342 32.583 1.00 45.38 219 PRO A C 1
ATOM 1612 O O . PRO A 1 219 ? -44.355 3.718 33.509 1.00 45.38 219 PRO A O 1
ATOM 1615 N N . VAL A 1 220 ? -43.037 5.389 32.759 1.00 48.53 220 VAL A N 1
ATOM 1616 C CA . VAL A 1 220 ? -42.698 6.041 34.025 1.00 48.53 220 VAL A CA 1
ATOM 1617 C C . VAL A 1 220 ? -43.953 6.602 34.700 1.00 48.53 220 VAL A C 1
ATOM 1619 O O . VAL A 1 220 ? -44.727 7.350 34.099 1.00 48.53 220 VAL A O 1
ATOM 1622 N N . SER A 1 221 ? -44.109 6.251 35.976 1.00 48.53 221 SER A N 1
ATOM 1623 C CA . SER A 1 221 ? -45.098 6.760 36.924 1.00 48.53 221 SER A CA 1
ATOM 1624 C C . SER A 1 221 ? -45.183 8.289 36.952 1.00 48.53 221 SER A C 1
ATOM 1626 O O . SER A 1 221 ? -44.173 8.974 37.110 1.00 48.53 221 SER A O 1
ATOM 1628 N N . ARG A 1 222 ? -46.408 8.827 36.921 1.00 43.72 222 ARG A N 1
ATOM 1629 C CA . ARG A 1 222 ? -46.710 10.184 37.401 1.00 43.72 222 ARG A CA 1
ATOM 1630 C C . ARG A 1 222 ? -47.238 10.099 38.837 1.00 43.72 222 ARG A C 1
ATOM 1632 O O . ARG A 1 222 ? -48.289 9.519 39.079 1.00 43.72 222 ARG A O 1
ATOM 1639 N N . GLN A 1 223 ? -46.496 10.677 39.771 1.00 45.69 223 GLN A N 1
ATOM 1640 C CA . GLN A 1 223 ? -46.949 11.116 41.102 1.00 45.69 223 GLN A CA 1
ATOM 1641 C C . GLN A 1 223 ? -47.247 12.640 41.047 1.00 45.69 223 GLN A C 1
ATOM 1643 O O . GLN A 1 223 ? -46.826 13.260 40.066 1.00 45.69 223 GLN A O 1
ATOM 1648 N N . PRO A 1 224 ? -47.783 13.320 42.091 1.00 60.81 224 PRO A N 1
ATOM 1649 C CA . PRO A 1 224 ? -48.654 12.893 43.204 1.00 60.81 224 PRO A CA 1
ATOM 1650 C C . PRO A 1 224 ? -49.783 13.919 43.575 1.00 60.81 224 PRO A C 1
ATOM 1652 O O . PRO A 1 224 ? -49.875 14.998 43.002 1.00 60.81 224 PRO A O 1
ATOM 1655 N N . LEU A 1 225 ? -50.544 13.574 44.632 1.00 41.00 225 LEU A N 1
ATOM 1656 C CA . LEU A 1 225 ? -51.149 14.422 45.691 1.00 41.00 225 LEU A CA 1
ATOM 1657 C C . LEU A 1 225 ? -52.408 15.284 45.409 1.00 41.00 225 LEU A C 1
ATOM 1659 O O . LEU A 1 225 ? -52.322 16.304 44.737 1.00 41.00 225 LEU A O 1
ATOM 1663 N N . ALA A 1 226 ? -53.523 14.967 46.088 1.00 46.09 226 ALA A N 1
ATOM 1664 C CA . ALA A 1 226 ? -54.243 15.890 46.989 1.00 46.09 226 ALA A CA 1
ATOM 1665 C C . ALA A 1 226 ? -55.450 15.208 47.679 1.00 46.09 226 ALA A C 1
ATOM 1667 O O . ALA A 1 226 ? -56.294 14.650 46.988 1.00 46.09 226 ALA A O 1
ATOM 1668 N N . ALA A 1 227 ? -55.469 15.342 49.016 1.00 48.84 227 ALA A N 1
ATOM 1669 C CA . ALA A 1 227 ? -56.562 15.245 50.004 1.00 48.84 227 ALA A CA 1
ATOM 1670 C C . ALA A 1 227 ? -57.485 14.012 50.016 1.00 48.84 227 ALA A C 1
ATOM 1672 O O . ALA A 1 227 ? -58.382 13.907 49.154 1.00 48.84 227 ALA A O 1
#

Secondary structure (DSSP, 8-state):
------TTHHHHHHHTTS--EEEEEEESSTTS-HHHHHHHHHHHHHHTTEEEEEE-SS-EEEE--SSEEEEEEE--S---HHHHHHHHT-SEEEEEE-SSHHHHHHHHHHHHHHHHTT---EEEEEEEEESSHHHHHHHHHHHHHHHHHHH----EEEEEEE--THHHHHHHTTS-HHHH-TTSHHHHHHHHHHHHHHHHHHGGGG----PPP---PPPPPP-----

Sequence (227 aa):
MSALQDQADGLRRLMAKTPDRLIAVLGSGPSAGASSVTRNLAAALSQCGQRVLLLDQHAYRFEASGEGRFTLLDAGLDNRQAQADLIASADCVLVVLEPNPASITNAYARIKKLQYTGAAQKLFVMVNRAGERGAATRILLNLAYTCEHYLQLDVGLAGVVSNDGRVSQAERLNTTAVEAYPDTTVAQDFLAIAALLVKALQSAAIALPTLPALSSAAPVSRQPLAA

InterPro domains:
  IPR027417 P-loop containing nucleoside triphosphate hydrolase [G3DSA:3.40.50.300] (2-59)
  IPR027417 P-loop containing nucleoside triphosphate hydrolase [G3DSA:3.40.50.300] (60-196)
  IPR027417 P-loop containing nucleoside triphosphate hydrolase [SSF52540] (21-199)
  IPR050625 ParA/MinD ATPase [PTHR43384] (70-199)

Foldseek 3Di:
DDDPDPPCPVVVVVCVPDVAAEEEFAELDPPLCSVLLLQLLQLLLVVVFEWEWEAEPVDTDGDDGHDHHYYYYDLPPDPDVSSVVSCLPHLEYEYGAELDPSRLVSSLVVVLVSVVVVRPHAAEYEYEADQDQVSRVVSRVVSQVCCCPPVVDHYHYLYYAHRDCCSVVQVVVVHGCLVPPVPDSRVVRSNSSSVVVCVVSVVVPPDDPPDDPCPDDDDDDDDDDDD

Radius of gyration: 21.19 Å; chains: 1; bounding box: 72×43×71 Å

Organism: NCBI:txid37448